Protein AF-A0A947AQQ0-F1 (afdb_monomer)

Structure (mmCIF, N/CA/C/O backbone):
data_AF-A0A947AQQ0-F1
#
_entry.id   AF-A0A947AQQ0-F1
#
loop_
_atom_site.group_PDB
_atom_site.id
_atom_site.type_symbol
_atom_site.label_atom_id
_atom_site.label_alt_id
_atom_site.label_comp_id
_atom_site.label_asym_id
_atom_site.label_entity_id
_atom_site.label_seq_id
_atom_site.pdbx_PDB_ins_code
_atom_site.Cartn_x
_atom_site.Cartn_y
_atom_site.Cartn_z
_atom_site.occupancy
_atom_site.B_iso_or_equiv
_atom_site.auth_seq_id
_atom_site.auth_comp_id
_atom_site.auth_asym_id
_atom_site.auth_atom_id
_atom_site.pdbx_PDB_model_num
ATOM 1 N N . MET A 1 1 ? 11.347 36.062 14.670 1.00 37.34 1 MET A N 1
ATOM 2 C CA . MET A 1 1 ? 10.571 35.220 13.739 1.00 37.34 1 MET A CA 1
ATOM 3 C C . MET A 1 1 ? 11.563 34.352 12.993 1.00 37.34 1 MET A C 1
ATOM 5 O O . MET A 1 1 ? 12.138 34.794 12.011 1.00 37.34 1 MET A O 1
ATOM 9 N N . THR A 1 2 ? 11.874 33.183 13.542 1.00 39.59 2 THR A N 1
ATOM 10 C CA . THR A 1 2 ? 12.709 32.178 12.882 1.00 39.59 2 THR A CA 1
ATOM 11 C C . THR A 1 2 ? 11.783 31.364 11.993 1.00 39.59 2 THR A C 1
ATOM 13 O O . THR A 1 2 ? 10.907 30.668 12.494 1.00 39.59 2 THR A O 1
ATOM 16 N N . SER A 1 3 ? 11.900 31.525 10.678 1.00 41.28 3 SER A N 1
ATOM 17 C CA . SER A 1 3 ? 11.283 30.605 9.728 1.00 41.28 3 SER A CA 1
ATOM 18 C C . SER A 1 3 ? 11.935 29.241 9.942 1.00 41.28 3 SER A C 1
ATOM 20 O O . SER A 1 3 ? 13.077 29.030 9.533 1.00 41.28 3 SER A O 1
ATOM 22 N N . ASP A 1 4 ? 11.253 28.356 10.661 1.00 46.50 4 ASP A N 1
ATOM 23 C CA . ASP A 1 4 ? 11.704 26.987 10.861 1.00 46.50 4 ASP A CA 1
ATOM 24 C C . ASP A 1 4 ? 11.879 26.323 9.490 1.00 46.50 4 ASP A C 1
ATOM 26 O O . ASP A 1 4 ? 10.919 26.106 8.748 1.00 46.50 4 ASP A O 1
ATOM 30 N N . ASN A 1 5 ? 13.127 26.032 9.134 1.00 44.25 5 ASN A N 1
ATOM 31 C CA . ASN A 1 5 ? 13.498 25.379 7.886 1.00 44.25 5 ASN A CA 1
ATOM 32 C C . ASN A 1 5 ? 13.182 23.874 7.991 1.00 44.25 5 ASN A C 1
ATOM 34 O O . ASN A 1 5 ? 14.065 23.036 8.158 1.00 44.25 5 ASN A O 1
ATOM 38 N N . TRP A 1 6 ? 11.894 23.511 7.980 1.00 49.09 6 TRP A N 1
ATOM 39 C CA . TRP A 1 6 ? 11.428 22.117 8.093 1.00 49.09 6 TRP A CA 1
ATOM 40 C C . TRP A 1 6 ? 11.851 21.232 6.905 1.00 49.09 6 TRP A C 1
ATOM 42 O O . TRP A 1 6 ? 11.774 20.005 7.001 1.00 49.09 6 TRP A O 1
ATOM 52 N N . SER A 1 7 ? 12.298 21.842 5.805 1.00 54.38 7 SER A N 1
ATOM 53 C CA . SER A 1 7 ? 12.847 21.191 4.610 1.00 54.38 7 SER A CA 1
ATOM 54 C C . SER A 1 7 ? 14.193 20.504 4.864 1.00 54.38 7 SER A C 1
ATOM 56 O O . SER A 1 7 ? 14.455 19.459 4.283 1.00 54.38 7 SER A O 1
ATOM 58 N N . GLU A 1 8 ? 15.020 21.026 5.775 1.00 53.59 8 GLU A N 1
ATOM 59 C CA . GLU A 1 8 ? 16.420 20.595 5.947 1.00 53.59 8 GLU A CA 1
ATOM 60 C C . GLU A 1 8 ? 16.609 19.292 6.745 1.00 53.59 8 GLU A C 1
ATOM 62 O O . GLU A 1 8 ? 17.716 18.767 6.814 1.00 53.59 8 GLU A O 1
ATOM 67 N N . LYS A 1 9 ? 15.549 18.742 7.353 1.00 67.12 9 LYS A N 1
ATOM 68 C CA . LYS A 1 9 ? 15.625 17.514 8.176 1.00 67.12 9 LYS A CA 1
ATOM 69 C C . LYS A 1 9 ? 15.029 16.271 7.517 1.00 67.12 9 LYS A C 1
ATOM 71 O O . LYS A 1 9 ? 14.981 15.215 8.146 1.00 67.12 9 LYS A O 1
ATOM 76 N N . ARG A 1 10 ? 14.494 16.388 6.301 1.00 69.00 10 ARG A N 1
ATOM 77 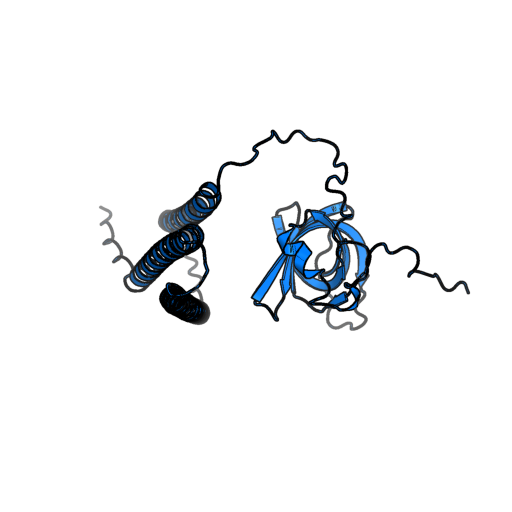C CA . ARG A 1 10 ? 13.775 15.289 5.646 1.00 69.00 10 ARG A CA 1
ATOM 78 C C . ARG A 1 10 ? 14.736 14.491 4.778 1.00 69.00 10 ARG A C 1
ATOM 80 O O . ARG A 1 10 ? 15.415 15.056 3.935 1.00 69.00 10 ARG A O 1
ATOM 87 N N . GLN A 1 11 ? 14.758 13.178 4.989 1.00 75.81 11 GLN A N 1
ATOM 88 C CA . GLN A 1 11 ? 15.618 12.263 4.238 1.00 75.81 11 GLN A CA 1
ATOM 89 C C . GLN A 1 11 ? 15.053 11.911 2.853 1.00 75.81 11 GLN A C 1
ATOM 91 O O . GLN A 1 11 ? 15.815 11.558 1.964 1.00 75.81 11 GLN A O 1
ATOM 96 N N . PHE A 1 12 ? 13.730 11.996 2.670 1.00 81.00 12 PHE A N 1
ATOM 97 C CA . PHE A 1 12 ? 13.057 11.575 1.441 1.00 81.00 12 PHE A CA 1
ATOM 98 C C . PHE A 1 12 ? 12.043 12.617 0.968 1.00 81.00 12 PHE A C 1
ATOM 100 O O . PHE A 1 12 ? 11.310 13.195 1.782 1.00 81.00 12 PHE A O 1
ATOM 107 N N . ALA A 1 13 ? 11.975 12.804 -0.352 1.00 86.25 13 ALA A N 1
ATOM 108 C CA . ALA A 1 13 ? 10.924 13.571 -1.005 1.00 86.25 13 ALA A CA 1
ATOM 109 C C . ALA A 1 13 ? 9.544 12.929 -0.772 1.00 86.25 13 ALA A C 1
ATOM 111 O O . ALA A 1 13 ? 9.410 11.706 -0.666 1.00 86.25 13 ALA A O 1
ATOM 112 N N . ARG A 1 14 ? 8.515 13.772 -0.666 1.00 90.56 14 ARG A N 1
ATOM 113 C CA . ARG A 1 14 ? 7.126 13.375 -0.417 1.00 90.56 14 ARG A CA 1
ATOM 114 C C . ARG A 1 14 ? 6.261 13.821 -1.573 1.00 90.56 14 ARG A C 1
ATOM 116 O O . ARG A 1 14 ? 6.387 14.968 -1.988 1.00 90.56 14 ARG A O 1
ATOM 123 N N . ALA A 1 15 ? 5.364 12.941 -1.979 1.00 92.38 15 ALA A N 1
ATOM 124 C CA . ALA A 1 15 ? 4.296 13.261 -2.899 1.00 92.38 15 ALA A CA 1
ATOM 125 C C . ALA A 1 15 ? 2.976 13.322 -2.137 1.00 92.38 15 ALA A C 1
ATOM 127 O O . ALA A 1 15 ? 2.734 12.517 -1.231 1.00 92.38 15 ALA A O 1
ATOM 128 N N . CYS A 1 16 ? 2.148 14.297 -2.488 1.00 93.31 16 CYS A N 1
ATOM 129 C CA . CYS A 1 16 ? 0.821 14.449 -1.913 1.00 93.31 16 CYS A CA 1
ATOM 130 C C . CYS A 1 16 ? -0.177 13.660 -2.756 1.00 93.31 16 CYS A C 1
ATOM 132 O O . CYS A 1 16 ? -0.324 13.924 -3.949 1.00 93.31 16 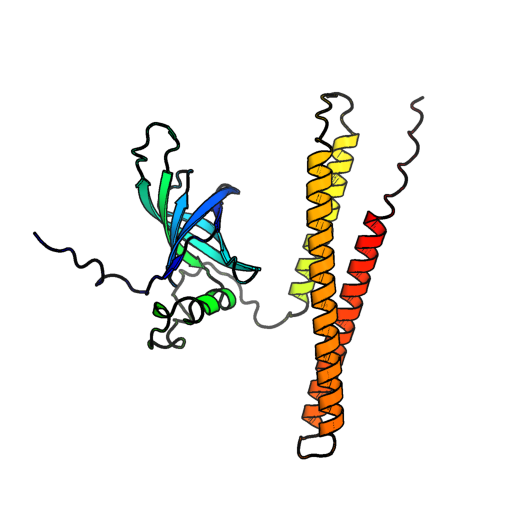CYS A O 1
ATOM 134 N N . PHE A 1 17 ? -0.884 12.734 -2.123 1.00 92.75 17 PHE A N 1
ATOM 135 C CA . PHE A 1 17 ? -1.954 11.960 -2.740 1.00 92.75 17 PHE A CA 1
ATOM 136 C C . PHE A 1 17 ? -3.131 11.910 -1.786 1.00 92.75 17 PHE A C 1
ATOM 138 O O . PHE A 1 17 ? -2.908 11.928 -0.584 1.00 92.75 17 PHE A O 1
ATOM 145 N N . ASP A 1 18 ? -4.341 11.807 -2.331 1.00 95.56 18 ASP A N 1
ATOM 146 C CA . ASP A 1 18 ? -5.571 11.535 -1.581 1.00 95.56 18 ASP A CA 1
ATOM 147 C C . ASP A 1 18 ? -6.007 10.085 -1.838 1.00 95.56 18 ASP A C 1
ATOM 149 O O . ASP A 1 18 ? -7.026 9.796 -2.470 1.00 95.56 18 ASP A O 1
ATOM 153 N N . TRP A 1 19 ? -5.131 9.150 -1.469 1.00 97.56 19 TRP A N 1
ATOM 154 C CA . TRP A 1 19 ? -5.339 7.726 -1.722 1.00 97.56 19 TRP A CA 1
ATOM 155 C C . TRP A 1 19 ? -5.983 7.031 -0.523 1.00 97.56 19 TRP A C 1
ATOM 157 O O . TRP A 1 19 ? -5.594 7.301 0.618 1.00 97.56 19 TRP A O 1
ATOM 167 N N . PRO A 1 20 ? -6.924 6.096 -0.743 1.00 98.19 20 PRO A N 1
ATOM 168 C CA . PRO A 1 20 ? -7.466 5.283 0.334 1.00 98.19 20 PRO A CA 1
ATOM 169 C C . PRO A 1 20 ? -6.369 4.456 1.007 1.00 98.19 20 PRO A C 1
ATOM 171 O O . PRO A 1 20 ? -5.489 3.894 0.352 1.00 98.19 20 PRO A O 1
ATOM 174 N N . VAL A 1 21 ? -6.447 4.335 2.329 1.00 98.44 21 VAL A N 1
ATOM 175 C CA . VAL A 1 21 ? -5.583 3.425 3.083 1.00 98.44 21 VAL A CA 1
ATOM 176 C C . VAL A 1 21 ? -6.378 2.642 4.108 1.00 98.44 21 VAL A C 1
ATOM 178 O O . VAL A 1 21 ? -7.221 3.172 4.834 1.00 98.44 21 VAL A O 1
ATOM 181 N N . THR A 1 22 ? -6.065 1.355 4.191 1.00 98.56 22 THR A N 1
ATOM 182 C CA . THR A 1 22 ? -6.541 0.474 5.249 1.00 98.56 22 THR A CA 1
ATOM 183 C C . THR A 1 22 ? -5.380 0.126 6.171 1.00 98.56 22 THR A C 1
ATOM 185 O O . THR A 1 22 ? -4.331 -0.333 5.724 1.00 98.56 22 THR A O 1
ATOM 188 N N . LEU A 1 23 ? -5.575 0.330 7.472 1.00 98.31 23 LEU A N 1
ATOM 189 C CA . LEU A 1 23 ? -4.627 -0.020 8.519 1.00 98.31 23 LEU A CA 1
ATOM 190 C C . LEU A 1 23 ? -5.166 -1.187 9.340 1.00 98.31 23 LEU A C 1
ATOM 192 O O . LEU A 1 23 ? -6.346 -1.232 9.682 1.00 98.31 23 LEU A O 1
ATOM 196 N N . ILE A 1 24 ? -4.285 -2.104 9.720 1.00 98.00 24 ILE A N 1
ATOM 197 C CA . ILE A 1 24 ? -4.564 -3.154 10.698 1.00 98.00 24 ILE A CA 1
ATOM 198 C C . ILE A 1 24 ? -3.675 -2.881 11.905 1.00 98.00 24 ILE A C 1
ATOM 200 O O . ILE A 1 24 ? -2.448 -2.946 11.806 1.00 98.00 24 ILE A O 1
ATOM 204 N N . SER A 1 25 ? -4.297 -2.549 13.037 1.00 96.75 25 SER A N 1
ATOM 205 C CA . SER A 1 25 ? -3.567 -2.300 14.283 1.00 96.75 25 SER A CA 1
ATOM 206 C C . SER A 1 25 ? -2.946 -3.580 14.840 1.00 96.75 25 SER A C 1
ATOM 208 O O . SER A 1 25 ? -3.385 -4.692 14.534 1.00 96.75 25 SER A O 1
ATOM 210 N N . SER A 1 26 ? -1.998 -3.426 15.763 1.00 92.06 26 SER A N 1
ATOM 211 C CA . SER A 1 26 ? -1.456 -4.524 16.579 1.00 92.06 26 SER A CA 1
ATOM 212 C C . SER A 1 26 ? -2.529 -5.375 17.288 1.00 92.06 26 SER A C 1
ATOM 214 O O . SER A 1 26 ? -2.300 -6.540 17.607 1.00 92.06 26 SER A O 1
ATOM 216 N N . LYS A 1 27 ? -3.726 -4.815 17.512 1.00 93.31 27 LYS A N 1
ATOM 217 C CA . LYS A 1 27 ? -4.876 -5.500 18.126 1.00 93.31 27 LYS A CA 1
ATOM 218 C C . LYS A 1 27 ? -5.783 -6.202 17.111 1.00 93.31 27 LYS A C 1
ATOM 220 O O . LYS A 1 27 ? -6.807 -6.754 17.504 1.00 93.31 27 LYS A O 1
ATOM 225 N N . GLY A 1 28 ? -5.450 -6.143 15.824 1.00 92.88 28 GLY A N 1
ATOM 226 C CA . GLY A 1 28 ? -6.235 -6.715 14.731 1.00 92.88 28 GLY A CA 1
ATOM 227 C C . GLY A 1 28 ? -7.436 -5.871 14.300 1.00 92.88 28 GLY A C 1
ATOM 228 O O . GLY A 1 28 ? -8.238 -6.338 13.499 1.00 92.88 28 GLY A O 1
ATOM 229 N N . SER A 1 29 ? -7.588 -4.644 14.810 1.00 95.19 29 SER A N 1
ATOM 230 C CA . SER A 1 29 ? -8.680 -3.762 14.388 1.00 95.19 29 SER A CA 1
ATOM 231 C C . SER A 1 29 ? -8.360 -3.112 13.044 1.00 95.19 29 SER A C 1
ATOM 233 O O . SER A 1 29 ? -7.316 -2.467 12.909 1.00 95.19 29 SER A O 1
ATOM 235 N N . THR A 1 30 ? -9.278 -3.245 12.090 1.00 97.69 30 THR A N 1
ATOM 236 C CA . THR A 1 30 ? -9.212 -2.577 10.787 1.00 97.69 30 THR A CA 1
ATOM 237 C C . THR A 1 30 ? -9.672 -1.129 10.909 1.00 97.69 30 THR A C 1
ATOM 239 O O . THR A 1 30 ? -10.721 -0.855 11.490 1.00 97.69 30 THR A O 1
ATOM 242 N N . ILE A 1 31 ? -8.878 -0.205 10.378 1.00 97.69 31 ILE A N 1
ATOM 243 C CA . ILE A 1 31 ? -9.130 1.235 10.398 1.00 97.69 31 ILE A CA 1
ATOM 244 C C . ILE A 1 31 ? -8.983 1.742 8.968 1.00 97.69 31 ILE A C 1
ATOM 246 O O . ILE A 1 31 ? -7.985 1.453 8.314 1.00 97.69 31 ILE A O 1
ATOM 250 N N . HIS A 1 32 ? -9.961 2.505 8.496 1.00 97.88 32 HIS A N 1
ATOM 251 C CA . HIS A 1 32 ? -9.905 3.149 7.189 1.00 97.88 32 HIS A CA 1
ATOM 252 C C . HIS A 1 32 ? -9.465 4.606 7.335 1.00 97.88 32 HIS A C 1
ATOM 254 O O . HIS A 1 32 ? -9.769 5.260 8.337 1.00 97.88 32 HIS A O 1
ATOM 260 N N . GLY A 1 33 ? -8.736 5.094 6.338 1.00 97.12 33 GLY A N 1
ATOM 261 C CA . GLY A 1 33 ? -8.206 6.446 6.295 1.00 97.12 33 GLY A CA 1
ATOM 262 C C . GLY A 1 33 ? -7.882 6.906 4.886 1.00 97.12 33 GLY A C 1
ATOM 263 O O . GLY A 1 33 ? -8.132 6.200 3.908 1.00 97.12 33 GLY A O 1
ATOM 264 N N . GLN A 1 34 ? -7.274 8.083 4.815 1.00 98.06 34 GLN A N 1
ATOM 265 C CA . GLN A 1 34 ? -6.734 8.650 3.585 1.00 98.06 34 GLN A CA 1
ATOM 266 C C . GLN A 1 34 ? -5.264 9.000 3.775 1.00 98.06 34 GLN A C 1
ATOM 268 O O . GLN A 1 34 ? -4.874 9.586 4.785 1.00 98.06 34 GLN A O 1
ATOM 273 N N . VAL A 1 35 ? -4.433 8.621 2.812 1.00 97.75 35 VAL A N 1
ATOM 274 C CA . VAL A 1 35 ? -3.081 9.161 2.687 1.00 97.75 35 VAL A CA 1
ATOM 275 C C . VAL A 1 35 ? -3.204 10.652 2.390 1.00 97.75 35 VAL A C 1
ATOM 277 O O . VAL A 1 35 ? -4.089 11.058 1.653 1.00 97.75 35 VAL A O 1
ATOM 280 N N . MET A 1 36 ? -2.334 11.449 3.001 1.00 96.50 36 MET A N 1
ATOM 281 C CA . MET A 1 36 ? -2.188 12.886 2.752 1.00 96.50 36 MET A CA 1
ATOM 282 C C . MET A 1 36 ? -0.871 13.160 2.026 1.00 96.50 36 MET A C 1
ATOM 284 O O . MET A 1 36 ? -0.800 13.939 1.077 1.00 96.50 36 MET A O 1
ATOM 288 N N . ASP A 1 37 ? 0.194 12.504 2.494 1.00 96.12 37 ASP A N 1
ATOM 289 C CA . ASP A 1 37 ? 1.481 12.456 1.818 1.00 96.12 37 ASP A CA 1
ATOM 290 C C . ASP A 1 37 ? 2.124 11.073 1.965 1.00 96.12 37 ASP A C 1
ATOM 292 O O . ASP A 1 37 ? 1.878 10.334 2.925 1.00 96.12 37 ASP A O 1
ATOM 296 N N . ILE A 1 38 ? 2.946 10.699 0.991 1.00 95.81 38 ILE A N 1
ATOM 297 C CA . ILE A 1 38 ? 3.722 9.463 1.020 1.00 95.81 38 ILE A CA 1
ATOM 298 C C . ILE A 1 38 ? 5.135 9.715 0.503 1.00 95.81 38 ILE A C 1
ATOM 300 O O . ILE A 1 38 ? 5.389 10.530 -0.382 1.00 95.81 38 ILE A O 1
ATOM 304 N N . SER A 1 39 ? 6.084 9.016 1.104 1.00 93.69 39 SER A N 1
ATOM 305 C CA . SER A 1 39 ? 7.485 8.970 0.712 1.00 93.69 39 SER A CA 1
ATOM 306 C C . SER A 1 39 ? 7.990 7.548 0.843 1.00 93.69 39 SER A C 1
ATOM 308 O O . SER A 1 39 ? 7.360 6.701 1.475 1.00 93.69 39 SER A O 1
ATOM 310 N N . ARG A 1 40 ? 9.207 7.318 0.360 1.00 89.75 40 ARG A N 1
ATOM 311 C CA . ARG A 1 40 ? 9.896 6.039 0.529 1.00 89.75 40 ARG A CA 1
ATOM 312 C C . ARG A 1 40 ? 10.073 5.613 1.995 1.00 89.75 40 ARG A C 1
ATOM 314 O O . ARG A 1 40 ? 10.170 4.424 2.268 1.00 89.75 40 ARG A O 1
ATOM 321 N N . GLY A 1 41 ? 10.145 6.563 2.930 1.00 91.62 41 GLY A N 1
ATOM 322 C CA . GLY A 1 41 ? 10.373 6.283 4.354 1.00 91.62 41 GLY A CA 1
ATOM 323 C C . GLY A 1 41 ? 9.105 6.196 5.204 1.00 91.62 41 GLY A C 1
ATOM 324 O O . GLY A 1 41 ? 9.186 5.873 6.387 1.00 91.62 41 GLY A O 1
ATOM 325 N N . GLY A 1 42 ? 7.939 6.523 4.650 1.00 96.44 42 GLY A N 1
ATOM 326 C CA . GLY A 1 42 ? 6.709 6.588 5.427 1.00 96.44 42 GLY A CA 1
ATOM 327 C C . GLY A 1 42 ? 5.631 7.451 4.794 1.00 96.44 42 GLY A C 1
ATOM 328 O O . GLY A 1 42 ? 5.820 8.037 3.727 1.00 96.44 42 GLY A O 1
ATOM 329 N N . THR A 1 43 ? 4.511 7.563 5.496 1.00 97.75 43 THR A N 1
ATOM 330 C CA . THR A 1 43 ? 3.306 8.257 5.038 1.00 97.75 43 THR A CA 1
ATOM 331 C C . THR A 1 43 ? 2.677 9.086 6.153 1.00 97.75 43 THR A C 1
ATOM 333 O O . THR A 1 43 ? 2.775 8.746 7.336 1.00 97.75 43 THR A O 1
ATOM 336 N N . LEU A 1 44 ? 2.042 10.190 5.775 1.00 97.94 44 LEU A N 1
ATOM 337 C CA . LEU A 1 44 ? 1.092 10.915 6.602 1.00 97.94 44 LEU A CA 1
ATOM 338 C C . LEU A 1 44 ? -0.324 10.459 6.245 1.00 97.94 44 LEU A C 1
ATOM 340 O O . LEU A 1 44 ? -0.711 10.533 5.082 1.00 97.94 44 LEU A O 1
ATOM 344 N N . VAL A 1 45 ? -1.094 10.025 7.240 1.00 98.00 45 VAL A N 1
ATOM 345 C CA . VAL A 1 45 ? -2.450 9.488 7.053 1.00 98.00 45 VAL A CA 1
ATOM 346 C C . VAL A 1 45 ? -3.452 10.229 7.927 1.00 98.00 45 VAL A C 1
ATOM 348 O O . VAL A 1 45 ? -3.168 10.510 9.088 1.00 98.00 45 VAL A O 1
ATOM 351 N N . HIS A 1 46 ? -4.644 10.489 7.404 1.00 97.44 46 HIS A N 1
ATOM 352 C CA . HIS A 1 46 ? -5.798 10.991 8.140 1.00 97.44 46 HIS A CA 1
ATOM 353 C C . HIS A 1 46 ? -6.757 9.847 8.503 1.00 97.44 46 HIS A C 1
ATOM 355 O O . HIS A 1 46 ? -7.166 9.078 7.634 1.00 97.44 46 HIS A O 1
ATOM 361 N N . ILE A 1 47 ? -7.104 9.716 9.789 1.00 96.44 47 ILE A N 1
ATOM 362 C CA . ILE A 1 47 ? -8.054 8.712 10.305 1.00 96.44 47 ILE A CA 1
ATOM 363 C C . ILE A 1 47 ? -8.959 9.278 11.404 1.00 96.44 47 ILE A C 1
ATOM 365 O O . ILE A 1 47 ? -8.603 10.226 12.100 1.00 96.44 47 ILE A O 1
ATOM 369 N N . GLU A 1 48 ? -10.100 8.632 11.640 1.00 94.19 48 GLU A N 1
ATOM 370 C CA . GLU A 1 48 ? -11.028 8.978 12.735 1.00 94.19 48 GLU A CA 1
ATOM 371 C C . GLU A 1 48 ? -10.718 8.243 14.055 1.00 94.19 48 GLU A C 1
ATOM 373 O O . GLU A 1 48 ? -11.208 8.596 15.125 1.00 94.19 48 GLU A O 1
ATOM 378 N N . THR A 1 49 ? -9.886 7.199 14.012 1.00 93.69 49 THR A N 1
ATOM 379 C CA . THR A 1 49 ? -9.570 6.379 15.192 1.00 93.69 49 THR A CA 1
ATOM 380 C C . THR A 1 49 ? -8.203 6.734 15.755 1.00 93.69 49 THR A C 1
ATOM 382 O O . THR A 1 49 ? -7.204 6.691 15.053 1.00 93.69 49 THR A O 1
ATOM 385 N N . LYS A 1 50 ? -8.107 7.026 17.052 1.00 94.00 50 LYS A N 1
ATOM 386 C CA . LYS A 1 50 ? -6.812 7.318 17.678 1.00 94.00 50 LYS A CA 1
ATOM 387 C C . LYS A 1 50 ? -5.965 6.051 17.854 1.00 94.00 50 LYS A C 1
ATOM 389 O O . LYS A 1 50 ? -6.369 5.139 18.574 1.00 94.00 50 LYS A O 1
ATOM 394 N N . LEU A 1 51 ? -4.754 6.054 17.300 1.00 95.88 51 LEU A N 1
ATOM 395 C CA . LEU A 1 51 ? -3.709 5.062 17.587 1.00 95.88 51 LEU A CA 1
ATOM 396 C C . LEU A 1 51 ? -2.727 5.555 18.660 1.00 95.88 51 LEU A C 1
ATOM 398 O O . LEU A 1 51 ? -2.787 6.709 19.098 1.00 95.88 51 LEU A O 1
ATOM 402 N N . LYS A 1 52 ? -1.838 4.678 19.135 1.00 97.06 52 LYS A N 1
ATOM 403 C CA . LYS A 1 52 ? -0.759 5.056 20.060 1.00 97.06 52 LYS A CA 1
ATOM 404 C C . LYS A 1 52 ? 0.526 5.378 19.301 1.00 97.06 52 LYS A C 1
ATOM 406 O O . LYS A 1 52 ? 0.807 4.804 18.258 1.00 97.06 52 LYS A O 1
ATOM 411 N N . ILE A 1 53 ? 1.332 6.283 19.857 1.00 97.62 53 ILE A N 1
ATOM 412 C CA . ILE A 1 53 ? 2.713 6.477 19.397 1.00 97.62 53 ILE A CA 1
ATOM 413 C C . ILE A 1 53 ? 3.483 5.170 19.622 1.00 97.62 53 ILE A C 1
ATOM 415 O O . ILE A 1 53 ? 3.287 4.505 20.641 1.00 97.62 53 ILE A O 1
ATOM 419 N N . ASN A 1 54 ? 4.354 4.838 18.675 1.00 97.62 54 ASN A N 1
ATOM 420 C CA . ASN A 1 54 ? 5.133 3.608 18.570 1.00 97.62 54 ASN A CA 1
ATOM 421 C C . ASN A 1 54 ? 4.293 2.333 18.390 1.00 97.62 54 ASN A C 1
ATOM 423 O O . ASN A 1 54 ? 4.787 1.227 18.594 1.00 97.62 54 ASN A O 1
ATOM 427 N N . GLU A 1 55 ? 3.013 2.467 18.040 1.00 97.50 55 GLU A N 1
ATOM 428 C CA . GLU A 1 55 ? 2.192 1.318 17.672 1.00 97.50 55 GLU A CA 1
ATOM 429 C C . GLU A 1 55 ? 2.570 0.832 16.272 1.00 97.50 55 GLU A C 1
ATOM 431 O O . GLU A 1 55 ? 2.634 1.627 15.330 1.00 97.50 55 GLU A O 1
ATOM 436 N N . GLU A 1 56 ? 2.816 -0.473 16.153 1.00 98.19 56 GLU A N 1
ATOM 437 C CA . GLU A 1 56 ? 2.999 -1.141 14.868 1.00 98.19 56 GLU A CA 1
ATOM 438 C C . GLU A 1 56 ? 1.647 -1.308 14.167 1.00 98.19 56 GLU A C 1
ATOM 440 O O . GLU A 1 56 ? 0.640 -1.698 14.774 1.00 98.19 56 GLU A O 1
ATOM 445 N N . VAL A 1 57 ? 1.642 -1.014 12.873 1.00 98.19 57 VAL A N 1
ATOM 446 C CA . VAL A 1 57 ? 0.484 -1.110 11.994 1.00 98.19 57 VAL A CA 1
ATOM 447 C C . VAL A 1 57 ? 0.883 -1.753 10.674 1.00 98.19 57 VAL A C 1
ATOM 449 O O . VAL A 1 57 ? 1.957 -1.490 10.134 1.00 98.19 57 VAL A O 1
ATOM 452 N N . LYS A 1 58 ? -0.012 -2.570 10.121 1.00 98.44 58 LYS A N 1
ATOM 453 C CA . LYS A 1 58 ? 0.084 -3.031 8.730 1.00 98.44 58 LYS A CA 1
ATOM 454 C C . LYS A 1 58 ? -0.773 -2.126 7.866 1.00 98.44 58 LYS A C 1
ATOM 456 O O . LYS A 1 58 ? -1.909 -1.849 8.244 1.00 98.44 58 LYS A O 1
ATOM 461 N N . LEU A 1 59 ? -0.244 -1.672 6.740 1.00 98.25 59 LEU A N 1
ATOM 462 C CA . LEU A 1 59 ? -0.901 -0.743 5.834 1.00 98.25 59 LEU A CA 1
ATOM 463 C C . LEU A 1 59 ? -1.111 -1.395 4.468 1.00 98.25 59 LEU A C 1
ATOM 465 O O . LEU A 1 59 ? -0.224 -2.084 3.963 1.00 98.25 59 LEU A O 1
ATOM 469 N N . ALA A 1 60 ? -2.264 -1.116 3.874 1.00 98.31 60 ALA A N 1
ATOM 470 C CA . ALA A 1 60 ? -2.536 -1.301 2.457 1.00 98.31 60 ALA A CA 1
ATOM 471 C C . ALA A 1 60 ? -2.989 0.049 1.892 1.00 98.31 60 ALA A C 1
ATOM 473 O O . ALA A 1 60 ? -4.068 0.529 2.244 1.00 98.31 60 ALA A O 1
ATOM 474 N N . ILE A 1 61 ? -2.133 0.679 1.089 1.00 98.25 61 ILE A N 1
ATOM 475 C CA . ILE A 1 61 ? -2.398 1.965 0.434 1.00 98.25 61 ILE A CA 1
ATOM 476 C C . ILE A 1 61 ? -2.826 1.661 -0.995 1.00 98.25 61 ILE A C 1
ATOM 478 O O . ILE A 1 61 ? -2.020 1.169 -1.778 1.00 98.25 61 ILE A O 1
ATOM 482 N N . GLU A 1 62 ? -4.083 1.926 -1.323 1.00 97.62 62 GLU A N 1
ATOM 483 C CA . GLU A 1 62 ? -4.635 1.649 -2.648 1.00 97.62 62 GLU A CA 1
ATOM 484 C C . GLU A 1 62 ? -4.168 2.719 -3.638 1.00 97.62 62 GLU A C 1
ATOM 486 O O . GLU A 1 62 ? -4.140 3.901 -3.306 1.00 97.62 62 GLU A O 1
ATOM 491 N N . ILE A 1 63 ? -3.812 2.314 -4.855 1.00 95.94 63 ILE A N 1
ATOM 492 C CA . ILE A 1 63 ? -3.452 3.206 -5.957 1.00 95.94 63 ILE A CA 1
ATOM 493 C C . ILE A 1 63 ? -4.579 3.121 -6.999 1.00 95.94 63 ILE A C 1
ATOM 495 O O . ILE A 1 63 ? -4.544 2.244 -7.869 1.00 95.94 63 ILE A O 1
ATOM 499 N N . PRO A 1 64 ? -5.590 4.011 -6.939 1.00 92.56 64 PRO A N 1
ATOM 500 C CA . PRO A 1 64 ? -6.809 3.873 -7.740 1.00 92.56 64 PRO A CA 1
ATOM 501 C C . PRO A 1 64 ? -6.555 3.831 -9.248 1.00 92.56 64 PRO A C 1
ATOM 503 O O . PRO A 1 64 ? -7.220 3.088 -9.964 1.00 92.56 64 PRO A O 1
ATOM 506 N N . ASP A 1 65 ? -5.562 4.585 -9.721 1.00 89.62 65 ASP A N 1
ATOM 507 C CA . ASP A 1 65 ? -5.244 4.698 -11.148 1.00 89.62 65 ASP A CA 1
ATOM 508 C C . ASP A 1 65 ? -4.671 3.403 -11.752 1.00 89.62 65 ASP A C 1
ATOM 510 O O . ASP A 1 65 ? -4.637 3.259 -12.974 1.00 89.62 65 ASP A O 1
ATOM 514 N N . PHE A 1 66 ? -4.222 2.461 -10.914 1.00 88.69 66 PHE A N 1
ATOM 515 C CA . PHE A 1 66 ? -3.521 1.248 -11.345 1.00 88.69 66 PHE A CA 1
ATOM 516 C C . PHE A 1 66 ? -4.166 -0.058 -10.856 1.00 88.69 66 PHE A C 1
ATOM 518 O O . PHE A 1 66 ? -3.643 -1.121 -11.181 1.00 88.69 66 PHE A O 1
ATOM 525 N N . ASP A 1 67 ? -5.281 0.008 -10.114 1.00 92.00 67 ASP A N 1
ATOM 526 C CA . ASP A 1 67 ? -5.925 -1.154 -9.463 1.00 92.00 67 ASP A CA 1
ATOM 527 C C . ASP A 1 67 ? -4.910 -2.027 -8.694 1.00 92.00 67 ASP A C 1
ATOM 529 O O . ASP A 1 67 ? -4.916 -3.256 -8.763 1.00 92.00 67 ASP A O 1
ATOM 533 N N . ASP A 1 68 ? -3.990 -1.363 -7.989 1.00 95.25 68 ASP A N 1
ATOM 534 C CA . ASP A 1 68 ? -2.926 -1.997 -7.209 1.00 95.25 68 ASP A CA 1
ATOM 535 C C . ASP A 1 68 ? -2.822 -1.365 -5.813 1.00 95.25 68 ASP A C 1
ATOM 537 O O . ASP A 1 68 ? -3.484 -0.367 -5.520 1.00 95.25 68 ASP A O 1
ATOM 541 N N . ALA A 1 69 ? -2.006 -1.937 -4.928 1.00 96.31 69 ALA A N 1
ATOM 542 C CA . ALA A 1 69 ? -1.803 -1.422 -3.582 1.00 96.31 69 ALA A CA 1
ATOM 543 C C . ALA A 1 69 ? -0.355 -1.564 -3.105 1.00 96.31 69 ALA A C 1
ATOM 545 O O . ALA A 1 69 ? 0.284 -2.589 -3.313 1.00 96.31 69 ALA A O 1
ATOM 546 N N . ILE A 1 70 ? 0.123 -0.555 -2.376 1.00 96.38 70 ILE A N 1
ATOM 547 C CA . ILE A 1 70 ? 1.384 -0.619 -1.635 1.00 96.38 70 ILE A CA 1
ATOM 548 C C . ILE A 1 70 ? 1.121 -1.274 -0.284 1.00 96.38 70 ILE A C 1
ATOM 550 O O . ILE A 1 70 ? 0.347 -0.755 0.530 1.00 96.38 70 ILE A O 1
ATOM 554 N N . LEU A 1 71 ? 1.802 -2.389 -0.029 1.00 97.56 71 LEU A N 1
ATOM 555 C CA . LEU A 1 71 ? 1.756 -3.083 1.254 1.00 97.56 71 LEU A CA 1
ATOM 556 C C . LEU A 1 71 ? 2.992 -2.750 2.096 1.00 97.56 71 LEU A C 1
ATOM 558 O O . LEU A 1 71 ? 4.130 -2.865 1.642 1.00 97.56 71 LEU A O 1
ATOM 562 N N . ALA A 1 72 ? 2.776 -2.359 3.352 1.00 97.81 72 ALA A N 1
ATOM 563 C CA . ALA A 1 72 ? 3.867 -2.029 4.266 1.00 97.81 72 ALA A CA 1
ATOM 564 C C . ALA A 1 72 ? 3.540 -2.379 5.722 1.00 97.81 72 ALA A C 1
ATOM 566 O O . ALA A 1 72 ? 2.379 -2.424 6.133 1.00 97.81 72 ALA A O 1
ATOM 567 N N . VAL A 1 73 ? 4.583 -2.579 6.522 1.00 98.12 73 VAL A N 1
ATOM 568 C CA . VAL A 1 73 ? 4.529 -2.503 7.984 1.00 98.12 73 VAL A CA 1
ATOM 569 C C . VAL A 1 73 ? 5.163 -1.182 8.388 1.00 98.12 73 VAL A C 1
ATOM 571 O O . VAL A 1 73 ? 6.185 -0.768 7.835 1.00 98.12 73 VAL A O 1
ATOM 574 N N . GLY A 1 74 ? 4.544 -0.492 9.335 1.00 97.81 74 GLY A N 1
ATOM 575 C CA . GLY A 1 74 ? 5.058 0.769 9.829 1.00 97.81 74 GLY A CA 1
ATOM 576 C C . GLY A 1 74 ? 4.760 0.998 11.295 1.00 97.81 74 GLY A C 1
ATOM 577 O O . GLY A 1 74 ? 3.989 0.283 11.928 1.00 97.81 74 GLY A O 1
ATOM 578 N N . GLU A 1 75 ? 5.380 2.038 11.827 1.00 98.38 75 GLU A N 1
ATOM 579 C CA . GLU A 1 75 ? 5.265 2.435 13.220 1.00 98.38 75 GLU A CA 1
ATOM 580 C C . GLU A 1 75 ? 4.789 3.888 13.309 1.00 98.38 75 GLU A C 1
ATOM 582 O O . GLU A 1 75 ? 5.316 4.780 12.633 1.00 98.38 75 GLU A O 1
ATOM 587 N N . VAL A 1 76 ? 3.792 4.146 14.156 1.00 98.12 76 VAL A N 1
ATOM 588 C CA . VAL A 1 76 ? 3.246 5.495 14.364 1.00 98.12 76 VAL A CA 1
ATOM 589 C C . VAL A 1 76 ? 4.268 6.366 15.101 1.00 98.12 76 VAL A C 1
ATOM 591 O O . VAL A 1 76 ? 4.475 6.219 16.302 1.00 98.12 76 VAL A O 1
ATOM 594 N N . LYS A 1 77 ? 4.890 7.329 14.418 1.00 97.69 77 LYS A N 1
ATOM 595 C CA . LYS A 1 77 ? 5.899 8.233 15.005 1.00 97.69 77 LYS A CA 1
ATOM 596 C C . LYS A 1 77 ? 5.333 9.567 15.472 1.00 97.69 77 LYS A C 1
ATOM 598 O O . LYS A 1 77 ? 5.911 10.208 16.347 1.00 97.69 77 LYS A O 1
ATOM 603 N N . ARG A 1 78 ? 4.214 10.007 14.896 1.00 96.56 78 ARG A N 1
ATOM 604 C CA . ARG A 1 78 ? 3.589 11.293 15.222 1.00 96.56 78 ARG A CA 1
ATOM 605 C C . ARG A 1 78 ? 2.075 11.190 15.160 1.00 96.56 78 ARG A C 1
ATOM 607 O O . ARG A 1 78 ? 1.549 10.502 14.296 1.00 96.56 78 ARG A O 1
ATOM 614 N N . ILE A 1 79 ? 1.400 11.918 16.048 1.00 96.75 79 ILE A N 1
ATOM 615 C CA . ILE A 1 79 ? -0.058 12.059 16.071 1.00 96.75 79 ILE A CA 1
ATOM 616 C C . ILE A 1 79 ? -0.387 13.537 16.266 1.00 96.75 79 ILE A C 1
ATOM 618 O O . ILE A 1 79 ? 0.003 14.110 17.284 1.00 96.75 79 ILE A O 1
ATOM 622 N N . ASN A 1 80 ? -1.118 14.143 15.333 1.00 95.56 80 ASN A N 1
ATOM 623 C CA . ASN A 1 80 ? -1.761 15.440 15.540 1.00 95.56 80 ASN A CA 1
ATOM 624 C C . ASN A 1 80 ? -3.275 15.230 15.592 1.00 95.56 80 ASN A C 1
ATOM 626 O O . ASN A 1 80 ? -3.824 14.479 14.792 1.00 95.56 80 ASN A O 1
ATOM 630 N N . ARG A 1 81 ? -3.962 15.899 16.519 1.00 92.94 81 ARG A N 1
ATOM 631 C CA . ARG A 1 81 ? -5.427 15.974 16.488 1.00 92.94 81 ARG A CA 1
ATOM 632 C C . ARG A 1 81 ? -5.822 17.098 15.539 1.00 92.94 81 ARG A C 1
ATOM 634 O O . ARG A 1 81 ? -5.339 18.217 15.705 1.00 92.94 81 ARG A O 1
ATOM 641 N N . VAL A 1 82 ? -6.712 16.805 14.603 1.00 88.88 82 VAL A N 1
ATOM 642 C CA . VAL A 1 82 ? -7.313 17.801 13.720 1.00 88.88 82 VAL A CA 1
ATOM 643 C C . VAL A 1 82 ? -8.649 18.196 14.332 1.00 88.88 82 VAL A C 1
ATOM 645 O O . VAL A 1 82 ? -9.540 17.366 14.513 1.00 88.88 82 VAL A O 1
ATOM 648 N N . LEU A 1 83 ? -8.759 19.462 14.729 1.00 79.38 83 LEU A N 1
ATOM 649 C CA . LEU A 1 83 ? -10.013 20.019 15.218 1.00 79.38 83 LEU A CA 1
ATOM 650 C C . LEU A 1 83 ? -10.829 20.464 14.006 1.00 79.38 83 LEU A C 1
ATOM 652 O O . LEU A 1 83 ? -10.459 21.428 13.336 1.00 79.38 83 LEU A O 1
ATOM 656 N N . ASN A 1 84 ? -11.932 19.770 13.736 1.00 71.69 84 ASN A N 1
ATOM 657 C CA . ASN A 1 84 ? -12.931 20.268 12.801 1.00 71.69 84 ASN A CA 1
ATOM 658 C C . ASN A 1 84 ? -13.622 21.474 13.446 1.00 71.69 84 ASN A C 1
ATOM 660 O O . ASN A 1 84 ? -14.250 21.348 14.495 1.00 71.69 84 ASN A O 1
ATOM 664 N N . LEU A 1 85 ? -13.456 22.650 12.838 1.00 63.97 85 LEU A N 1
ATOM 665 C CA . LEU A 1 85 ? -14.134 23.883 13.258 1.00 63.97 85 LEU A CA 1
ATOM 666 C C . LEU A 1 85 ? -15.616 23.893 12.852 1.00 63.97 85 LEU A C 1
ATOM 668 O O . LEU A 1 85 ? -16.382 24.700 13.372 1.00 63.97 85 LEU A O 1
ATOM 672 N N . ASP A 1 86 ? -16.023 22.978 11.969 1.00 67.12 86 ASP A N 1
ATOM 673 C CA . ASP A 1 86 ? -17.421 22.767 11.619 1.00 67.12 86 ASP A CA 1
ATOM 674 C C . ASP A 1 86 ? -18.108 21.926 12.703 1.00 67.12 86 ASP A C 1
ATOM 676 O O . ASP A 1 86 ? -18.000 20.699 12.745 1.00 67.12 86 ASP A O 1
ATOM 680 N N . GLU A 1 87 ? -18.862 22.608 13.570 1.00 56.47 87 GLU A N 1
ATOM 681 C CA . GLU A 1 87 ? -19.609 22.061 14.717 1.00 56.47 87 GLU A CA 1
ATOM 682 C C . GLU A 1 87 ? -20.591 20.919 14.365 1.00 56.47 87 GLU A C 1
ATOM 684 O O . GLU A 1 87 ? -21.139 20.269 15.254 1.00 56.47 87 GLU A O 1
ATOM 689 N N . GLN A 1 88 ? -20.818 20.641 13.078 1.00 56.75 88 GLN A N 1
ATOM 690 C CA . GLN A 1 88 ? -21.787 19.655 12.598 1.00 56.75 88 GLN A CA 1
ATOM 691 C C . GLN A 1 88 ? -21.242 18.226 12.432 1.00 56.75 88 GLN A C 1
ATOM 693 O O . GLN A 1 88 ? -22.042 17.294 12.339 1.00 56.75 88 GLN A O 1
ATOM 698 N N . LYS A 1 89 ? -19.917 18.015 12.441 1.00 56.06 89 LYS A N 1
ATOM 699 C CA . LYS A 1 89 ? -19.304 16.672 12.451 1.00 56.06 89 LYS A CA 1
ATOM 700 C C . LYS A 1 89 ? -18.333 16.550 13.621 1.00 56.06 89 LYS A C 1
ATOM 702 O O . LYS A 1 89 ? -17.156 16.873 13.523 1.00 56.06 89 LYS A O 1
ATOM 707 N N . SER A 1 90 ? -18.848 16.056 14.741 1.00 58.47 90 SER A N 1
ATOM 708 C CA . SER A 1 90 ? -18.126 15.878 16.004 1.00 58.47 90 SER A CA 1
ATOM 709 C C . SER A 1 90 ? -17.201 14.652 16.049 1.00 58.47 90 SER A C 1
ATOM 711 O O . SER A 1 90 ? -16.827 14.217 17.141 1.00 58.47 90 SER A O 1
ATOM 713 N N . SER A 1 91 ? -16.824 14.064 14.906 1.00 73.50 91 SER A N 1
ATOM 714 C CA . SER A 1 91 ? -15.815 13.006 14.905 1.00 73.50 91 SER A CA 1
ATOM 715 C C . SER A 1 91 ? -14.428 13.629 15.053 1.00 73.50 91 SER A C 1
ATOM 717 O O . SER A 1 91 ? -13.950 14.383 14.204 1.00 73.50 91 SER A O 1
ATOM 719 N N . ASP A 1 92 ? -13.782 13.319 16.177 1.00 85.12 92 ASP A N 1
ATOM 720 C CA . ASP A 1 92 ? -12.361 13.586 16.353 1.00 85.12 92 ASP A CA 1
ATOM 721 C C . ASP A 1 92 ? -11.587 12.895 15.234 1.00 85.12 92 ASP A C 1
ATOM 723 O O . ASP A 1 92 ? -11.734 11.692 15.027 1.00 85.12 92 ASP A O 1
ATOM 727 N N . SER A 1 93 ? -10.742 13.648 14.537 1.00 92.25 93 SER A N 1
ATOM 728 C CA . SER A 1 93 ? -9.879 13.091 13.504 1.00 92.25 93 SER A CA 1
ATOM 729 C C . SER A 1 93 ? -8.408 13.369 13.804 1.00 92.25 93 SER A C 1
ATOM 731 O O . SER A 1 93 ? -8.053 14.269 14.575 1.00 92.25 93 SER A O 1
ATOM 733 N N . TYR A 1 94 ? -7.544 12.520 13.262 1.00 95.94 94 TYR A N 1
ATOM 734 C CA . TYR A 1 94 ? -6.135 12.440 13.613 1.00 95.94 94 TYR A CA 1
ATOM 735 C C . TYR A 1 94 ? -5.285 12.336 12.357 1.00 95.94 94 TYR A C 1
ATOM 737 O O . TYR A 1 94 ? -5.543 11.504 11.493 1.00 95.94 94 TYR A O 1
ATOM 745 N N . GLU A 1 95 ? -4.228 13.136 12.303 1.00 97.25 95 GLU A N 1
ATOM 746 C CA . GLU A 1 95 ? -3.131 12.953 11.361 1.00 97.25 95 GLU A CA 1
ATOM 747 C C . GLU A 1 95 ? -2.050 12.095 12.013 1.00 97.25 95 GLU A C 1
ATOM 749 O O . GLU A 1 95 ? -1.508 12.446 13.069 1.00 97.25 95 GLU A O 1
ATOM 754 N N . LEU A 1 96 ? -1.708 10.985 11.373 1.00 97.88 96 LEU A N 1
ATOM 755 C CA . LEU A 1 96 ? -0.674 10.064 11.807 1.00 97.88 96 LEU A CA 1
ATOM 756 C C . LEU A 1 96 ? 0.526 10.121 10.873 1.00 97.88 96 LEU A C 1
ATOM 758 O O . LEU A 1 96 ? 0.410 9.816 9.692 1.00 97.88 96 LEU A O 1
ATOM 762 N N . GLY A 1 97 ? 1.696 10.442 11.417 1.00 97.94 97 GLY A N 1
ATOM 763 C CA . GLY A 1 97 ? 2.961 10.211 10.727 1.00 97.94 97 GLY A CA 1
ATOM 764 C C . GLY A 1 97 ? 3.432 8.789 10.996 1.00 97.94 97 GLY A C 1
ATOM 765 O O . GLY A 1 97 ? 3.795 8.482 12.134 1.00 97.94 97 GLY A O 1
ATOM 766 N N . ILE A 1 98 ? 3.439 7.943 9.972 1.00 98.19 98 ILE A N 1
ATOM 767 C CA . ILE A 1 98 ? 3.816 6.530 10.051 1.00 98.19 98 ILE A CA 1
ATOM 768 C C . ILE A 1 98 ? 5.137 6.337 9.310 1.00 98.19 98 ILE A C 1
ATOM 770 O O . ILE A 1 98 ? 5.252 6.699 8.142 1.00 98.19 98 ILE A O 1
ATOM 774 N N . SER A 1 99 ? 6.138 5.782 9.990 1.00 97.44 99 SER A N 1
ATOM 775 C CA . SER A 1 99 ? 7.421 5.411 9.381 1.00 97.44 99 SER A CA 1
ATOM 776 C C . SER A 1 99 ? 7.353 3.963 8.923 1.00 97.44 99 SER A C 1
ATOM 778 O O . SER A 1 99 ? 6.966 3.115 9.723 1.00 97.44 99 SER A O 1
ATOM 780 N N . PHE A 1 100 ? 7.746 3.661 7.687 1.00 97.12 100 PHE A N 1
ATOM 781 C CA . PHE A 1 100 ? 7.815 2.273 7.228 1.00 97.12 100 PHE A CA 1
ATOM 782 C C . PHE A 1 100 ? 8.980 1.557 7.914 1.00 97.12 100 PHE A C 1
ATOM 784 O O . PHE A 1 100 ? 10.099 2.069 7.942 1.00 97.12 100 PHE A O 1
ATOM 791 N N . THR A 1 101 ? 8.696 0.396 8.494 1.00 96.19 101 THR A N 1
ATOM 792 C CA . THR A 1 101 ? 9.688 -0.523 9.066 1.00 96.19 101 THR A CA 1
ATOM 793 C C . THR A 1 101 ? 9.959 -1.675 8.108 1.00 96.19 101 THR A C 1
ATOM 795 O O . THR A 1 101 ? 11.099 -2.115 7.994 1.00 96.19 101 THR A O 1
ATOM 798 N N . GLU A 1 102 ? 8.938 -2.111 7.365 1.00 95.75 102 GLU A N 1
ATOM 799 C CA . GLU A 1 102 ? 9.057 -3.126 6.323 1.00 95.75 102 GLU A CA 1
ATOM 800 C C . GLU A 1 102 ? 8.233 -2.721 5.100 1.00 95.75 102 GLU A C 1
ATOM 802 O O . GLU A 1 102 ? 7.065 -2.351 5.206 1.00 95.75 102 GLU A O 1
ATOM 807 N N . ILE A 1 103 ? 8.837 -2.816 3.921 1.00 94.50 103 ILE A N 1
ATOM 808 C CA . ILE A 1 103 ? 8.172 -2.631 2.633 1.00 94.50 103 ILE A CA 1
ATOM 809 C C . ILE A 1 103 ? 8.868 -3.531 1.616 1.00 94.50 103 ILE A C 1
ATOM 811 O O . ILE A 1 103 ? 10.092 -3.689 1.652 1.00 94.50 103 ILE A O 1
ATOM 815 N N . SER A 1 104 ? 8.103 -4.175 0.736 1.00 90.62 104 SER A N 1
ATOM 816 C CA . SER A 1 104 ? 8.696 -5.093 -0.231 1.00 90.62 104 SER A CA 1
ATOM 817 C C . SER A 1 104 ? 9.497 -4.331 -1.297 1.00 90.62 104 SER A C 1
ATOM 819 O O . SER A 1 104 ? 9.241 -3.162 -1.589 1.00 90.62 104 SER A O 1
ATOM 821 N N . ALA A 1 105 ? 10.478 -4.998 -1.912 1.00 88.94 105 ALA A N 1
ATOM 822 C CA . ALA A 1 105 ? 11.212 -4.426 -3.043 1.00 88.94 105 ALA A CA 1
ATOM 823 C C . ALA A 1 105 ? 10.290 -4.158 -4.247 1.00 88.94 105 ALA A C 1
ATOM 825 O O . ALA A 1 105 ? 10.536 -3.233 -5.019 1.00 88.94 105 ALA A O 1
ATOM 826 N N . GLU A 1 106 ? 9.228 -4.957 -4.390 1.00 89.44 106 GLU A N 1
ATOM 827 C CA . GLU A 1 106 ? 8.206 -4.756 -5.411 1.00 89.44 106 GLU A CA 1
ATOM 828 C C . GLU A 1 106 ? 7.426 -3.468 -5.149 1.00 89.44 106 GLU A C 1
ATOM 830 O O . GLU A 1 106 ? 7.376 -2.615 -6.025 1.00 89.44 106 GLU A O 1
ATOM 835 N N . ASP A 1 107 ? 6.930 -3.261 -3.932 1.00 92.56 107 ASP A N 1
ATOM 836 C CA . ASP A 1 107 ? 6.206 -2.043 -3.552 1.00 92.56 107 ASP A CA 1
ATOM 837 C C . ASP A 1 107 ? 7.103 -0.798 -3.592 1.00 92.56 107 ASP A C 1
ATOM 839 O O . ASP A 1 107 ? 6.679 0.288 -3.991 1.00 92.56 107 ASP A O 1
ATOM 843 N N . CYS A 1 108 ? 8.390 -0.953 -3.262 1.00 89.00 108 CYS A N 1
ATOM 844 C CA . CYS A 1 108 ? 9.376 0.120 -3.378 1.00 89.00 108 CYS A CA 1
ATOM 845 C C . CYS A 1 108 ? 9.489 0.688 -4.802 1.00 89.00 108 CYS A C 1
ATOM 847 O O . CYS A 1 108 ? 9.889 1.845 -4.959 1.00 89.00 108 CYS A O 1
ATOM 849 N N . ARG A 1 109 ? 9.140 -0.090 -5.840 1.00 88.94 109 ARG A N 1
ATOM 850 C CA . ARG A 1 109 ? 9.221 0.348 -7.243 1.00 88.94 109 ARG A CA 1
ATOM 851 C C . ARG A 1 109 ? 8.303 1.530 -7.538 1.00 88.94 109 ARG A C 1
ATOM 853 O O . ARG A 1 109 ? 8.581 2.291 -8.463 1.00 88.94 109 ARG A O 1
ATOM 860 N N . TYR A 1 110 ? 7.239 1.717 -6.757 1.00 88.56 110 TYR A N 1
ATOM 861 C CA . TYR A 1 110 ? 6.317 2.839 -6.927 1.00 88.56 110 TYR A CA 1
ATOM 862 C C . TYR A 1 110 ? 6.981 4.188 -6.637 1.00 88.56 110 TYR A C 1
ATOM 864 O O . TYR A 1 110 ? 6.642 5.189 -7.266 1.00 88.56 110 TYR A O 1
ATOM 872 N N . PHE A 1 111 ? 8.032 4.191 -5.814 1.00 86.44 111 PHE A N 1
ATOM 873 C CA . PHE A 1 111 ? 8.839 5.373 -5.516 1.00 86.44 111 PHE A CA 1
ATOM 874 C C . PHE A 1 111 ? 9.933 5.652 -6.559 1.00 86.44 111 PHE A C 1
ATOM 876 O O . PHE A 1 111 ? 10.828 6.443 -6.295 1.00 86.44 111 PHE A O 1
ATOM 883 N N . SER A 1 112 ? 9.881 5.023 -7.742 1.00 81.00 112 SER A N 1
ATOM 884 C CA . SER A 1 112 ? 10.840 5.217 -8.854 1.00 81.00 112 SER A CA 1
ATOM 885 C C . SER A 1 112 ? 10.739 6.546 -9.591 1.00 81.00 112 SER A C 1
ATOM 887 O O . SER A 1 112 ? 11.544 6.818 -10.478 1.00 81.00 112 SER A O 1
ATOM 889 N N . GLY A 1 113 ? 9.764 7.379 -9.229 1.00 76.56 113 GLY A N 1
ATOM 890 C CA . GLY A 1 113 ? 9.504 8.636 -9.920 1.00 76.56 113 GLY A CA 1
ATOM 891 C C . GLY A 1 113 ? 8.504 8.536 -11.070 1.00 76.56 113 GLY A C 1
ATOM 892 O O . GLY A 1 113 ? 8.255 9.538 -11.735 1.00 76.56 113 GLY A O 1
ATOM 893 N N . ASN A 1 114 ? 7.919 7.352 -11.293 1.00 80.19 114 ASN A N 1
ATOM 894 C CA . ASN A 1 114 ? 6.842 7.154 -12.268 1.00 80.19 114 ASN A CA 1
ATOM 895 C C . ASN A 1 114 ? 5.504 7.733 -11.788 1.00 80.19 114 ASN A C 1
ATOM 897 O O . ASN A 1 114 ? 4.735 8.231 -12.602 1.00 80.19 114 ASN A O 1
ATOM 901 N N . LEU A 1 115 ? 5.226 7.663 -10.481 1.00 81.94 115 LEU A N 1
ATOM 902 C CA . LEU A 1 115 ? 3.987 8.193 -9.899 1.00 81.94 115 LEU A CA 1
ATOM 903 C C . LEU A 1 115 ? 4.107 9.661 -9.474 1.00 81.94 115 LEU A C 1
ATOM 905 O O . LEU A 1 115 ? 3.115 10.381 -9.483 1.00 81.94 115 LEU A O 1
ATOM 909 N N . ALA A 1 116 ? 5.309 10.103 -9.101 1.00 84.19 116 ALA A N 1
ATOM 910 C CA . ALA A 1 116 ? 5.565 11.461 -8.643 1.00 84.19 116 ALA A CA 1
ATOM 911 C C . ALA A 1 116 ? 6.977 11.903 -9.071 1.00 84.19 116 ALA A C 1
ATOM 913 O O . ALA A 1 116 ? 7.951 11.264 -8.658 1.00 84.19 116 ALA A O 1
ATOM 914 N N . PRO A 1 117 ? 7.128 12.955 -9.896 1.00 83.12 117 PRO A N 1
ATOM 915 C CA . PRO A 1 117 ? 8.431 13.402 -10.392 1.00 83.12 117 PRO A CA 1
ATOM 916 C C . PRO A 1 117 ? 9.443 13.730 -9.287 1.00 83.12 117 PRO A C 1
ATOM 918 O O . PRO A 1 117 ? 10.636 13.516 -9.463 1.00 83.12 117 PRO A O 1
ATOM 921 N N . GLU A 1 118 ? 8.985 14.203 -8.130 1.00 80.62 118 GLU A N 1
ATOM 922 C CA . GLU A 1 118 ? 9.809 14.517 -6.959 1.00 80.62 118 GLU A CA 1
ATOM 923 C C . GLU A 1 118 ? 10.523 13.301 -6.352 1.00 80.62 118 GLU A C 1
ATOM 925 O O . GLU A 1 118 ? 11.466 13.471 -5.584 1.00 80.62 118 GLU A O 1
ATOM 930 N N . TRP A 1 119 ? 10.110 12.078 -6.694 1.00 83.56 119 TRP A N 1
ATOM 931 C CA . TRP A 1 119 ? 10.826 10.860 -6.308 1.00 83.56 119 TRP A CA 1
ATOM 932 C C . TRP A 1 119 ? 11.947 10.479 -7.274 1.00 83.56 119 TRP A C 1
ATOM 934 O O . TRP A 1 119 ? 12.686 9.533 -7.000 1.00 83.56 119 TRP A O 1
ATOM 944 N N . GLN A 1 120 ? 12.113 11.213 -8.379 1.00 76.75 120 GLN A N 1
ATOM 945 C CA . GLN A 1 120 ? 13.285 11.113 -9.248 1.00 76.75 120 GLN A CA 1
ATOM 946 C C . GLN A 1 120 ? 14.486 11.778 -8.565 1.00 76.75 120 GLN A C 1
ATOM 948 O O . GLN A 1 120 ? 15.028 12.773 -9.040 1.00 76.75 120 GLN A O 1
ATOM 953 N N . ASP A 1 121 ? 14.895 11.248 -7.416 1.00 63.47 121 ASP A N 1
ATOM 954 C CA . ASP A 1 121 ? 16.140 11.657 -6.787 1.00 63.47 121 ASP A CA 1
ATOM 955 C C . ASP A 1 121 ? 17.297 10.953 -7.527 1.00 63.47 121 ASP A C 1
ATOM 957 O O . ASP A 1 121 ? 17.285 9.723 -7.652 1.00 63.47 121 ASP A O 1
ATOM 961 N N . PRO A 1 122 ? 18.306 11.677 -8.047 1.00 54.38 122 PRO A N 1
ATOM 962 C CA . PRO A 1 122 ? 19.480 11.072 -8.685 1.00 54.38 122 PRO A CA 1
ATOM 963 C C . PRO A 1 122 ? 20.354 10.253 -7.719 1.00 54.38 122 PRO A C 1
ATOM 965 O O . PRO A 1 122 ? 21.308 9.604 -8.158 1.00 54.38 122 PRO A O 1
ATOM 968 N N . VAL A 1 123 ? 20.044 10.260 -6.418 1.00 52.12 123 VAL A N 1
ATOM 969 C CA . VAL A 1 123 ? 20.721 9.470 -5.383 1.00 52.12 123 VAL A CA 1
ATOM 970 C C . VAL A 1 123 ? 20.301 7.998 -5.492 1.00 52.12 123 VAL A C 1
ATOM 972 O O . VAL A 1 123 ? 19.385 7.509 -4.835 1.00 52.12 123 VAL A O 1
ATOM 975 N N . THR A 1 124 ? 20.965 7.334 -6.438 1.00 49.12 124 THR A N 1
ATOM 976 C CA . THR A 1 124 ? 21.289 5.905 -6.508 1.00 49.12 124 THR A CA 1
ATOM 977 C C . THR A 1 124 ? 20.329 4.963 -5.770 1.00 49.12 124 THR A C 1
ATOM 979 O O . THR A 1 124 ? 20.513 4.601 -4.611 1.00 49.12 124 THR A O 1
ATOM 982 N N . TRP A 1 125 ? 19.395 4.383 -6.532 1.00 48.97 125 TRP A N 1
ATOM 983 C CA . TRP A 1 125 ? 18.695 3.127 -6.205 1.00 48.97 125 TRP A CA 1
ATOM 984 C C . TRP A 1 125 ? 19.619 2.022 -5.652 1.00 48.97 125 TRP A C 1
ATOM 986 O O . TRP A 1 125 ? 19.159 1.137 -4.935 1.00 48.97 125 TRP A O 1
ATOM 996 N N . ASN A 1 126 ? 20.916 2.116 -5.953 1.00 49.78 126 ASN A N 1
ATOM 997 C CA . ASN A 1 126 ? 21.974 1.176 -5.600 1.00 49.78 126 ASN A CA 1
ATOM 998 C C . ASN A 1 126 ? 22.581 1.382 -4.197 1.00 49.78 126 ASN A C 1
ATOM 1000 O O . ASN A 1 126 ? 23.346 0.531 -3.759 1.00 49.78 126 ASN A O 1
ATOM 1004 N N . GLU A 1 127 ? 22.278 2.482 -3.497 1.00 50.28 127 GLU A N 1
ATOM 1005 C CA . GLU A 1 127 ? 22.773 2.755 -2.132 1.00 50.28 127 GLU A CA 1
ATOM 1006 C C . GLU A 1 127 ? 21.722 2.496 -1.053 1.00 50.28 127 GLU A C 1
ATOM 1008 O O . GLU A 1 127 ? 21.863 2.923 0.094 1.00 50.28 127 GLU A O 1
ATOM 1013 N N . TRP A 1 128 ? 20.661 1.757 -1.384 1.00 51.53 128 TRP A N 1
ATOM 1014 C CA . TRP A 1 128 ? 19.873 1.166 -0.318 1.00 51.53 128 TRP A CA 1
ATOM 1015 C C . TRP A 1 128 ? 20.765 0.195 0.444 1.00 51.53 128 TRP A C 1
ATOM 1017 O O . TRP A 1 128 ? 21.316 -0.718 -0.176 1.00 51.53 128 TRP A O 1
ATOM 1027 N N . PRO A 1 129 ? 20.960 0.378 1.760 1.00 47.69 129 PRO A N 1
ATOM 1028 C CA . PRO A 1 129 ? 21.739 -0.575 2.504 1.00 47.69 129 PRO A CA 1
ATOM 1029 C C . PRO A 1 129 ? 20.967 -1.891 2.424 1.00 47.69 129 PRO A C 1
ATOM 1031 O O . PRO A 1 129 ? 19.918 -2.042 3.046 1.00 47.69 129 PRO A O 1
ATOM 1034 N N . GLU A 1 130 ? 21.504 -2.874 1.695 1.00 50.41 130 GLU A N 1
ATOM 1035 C CA . GLU A 1 130 ? 21.051 -4.275 1.757 1.00 50.41 130 GLU A CA 1
ATOM 1036 C C . GLU A 1 130 ? 21.004 -4.790 3.213 1.00 50.41 130 GLU A C 1
ATOM 1038 O O . GLU A 1 130 ? 20.458 -5.853 3.495 1.00 50.41 130 GLU A O 1
ATOM 1043 N N . LYS A 1 131 ? 21.578 -4.021 4.147 1.00 40.75 131 LYS A N 1
ATOM 1044 C CA . LYS A 1 131 ? 21.521 -4.183 5.590 1.00 40.75 131 LYS A CA 1
ATOM 1045 C C . LYS A 1 131 ? 21.263 -2.832 6.266 1.00 40.75 131 LYS A C 1
ATOM 1047 O O . LYS A 1 131 ? 22.198 -2.171 6.708 1.00 40.75 131 LYS A O 1
ATOM 1052 N N . MET A 1 132 ? 20.006 -2.410 6.399 1.00 46.66 132 MET A N 1
ATOM 1053 C CA . MET A 1 132 ? 19.669 -1.740 7.659 1.00 46.66 132 MET A CA 1
ATOM 1054 C C . MET A 1 132 ? 19.896 -2.796 8.739 1.00 46.66 132 MET A C 1
ATOM 1056 O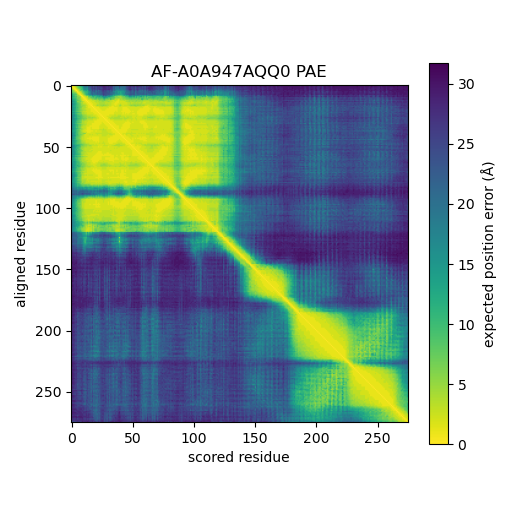 O . MET A 1 132 ? 19.237 -3.835 8.714 1.00 46.66 132 MET A O 1
ATOM 1060 N N . ASP A 1 133 ? 20.885 -2.583 9.608 1.00 40.91 133 ASP A N 1
ATOM 1061 C CA . ASP A 1 133 ? 21.183 -3.464 10.737 1.00 40.91 133 ASP A CA 1
ATOM 1062 C C . ASP A 1 133 ? 19.969 -3.512 11.677 1.00 40.91 133 ASP A C 1
ATOM 1064 O O . ASP A 1 133 ? 19.851 -2.762 12.646 1.00 40.91 133 ASP A O 1
ATOM 1068 N N . MET A 1 134 ? 19.031 -4.401 11.363 1.00 46.50 134 MET A N 1
ATOM 1069 C CA . MET A 1 134 ? 17.995 -4.834 12.281 1.00 46.50 134 MET A CA 1
ATOM 1070 C C . MET A 1 134 ? 18.681 -5.599 13.418 1.00 46.50 134 MET A C 1
ATOM 1072 O O . MET A 1 134 ? 19.503 -6.480 13.135 1.00 46.50 134 MET A O 1
ATOM 1076 N N . PRO A 1 135 ? 18.379 -5.314 14.699 1.00 34.06 135 PRO A N 1
ATOM 1077 C CA . PRO A 1 135 ? 18.876 -6.135 15.791 1.00 34.06 135 PRO A CA 1
ATOM 1078 C C . PRO A 1 135 ? 18.422 -7.574 15.547 1.00 34.06 135 PRO A C 1
ATOM 1080 O O . PRO A 1 135 ? 17.228 -7.863 15.483 1.00 34.06 135 PRO A O 1
ATOM 1083 N N . ALA A 1 136 ? 19.404 -8.452 15.352 1.00 36.00 136 ALA A N 1
ATOM 1084 C CA . ALA A 1 136 ? 19.210 -9.839 14.976 1.00 36.00 136 ALA A CA 1
ATOM 1085 C C . ALA A 1 136 ? 18.304 -10.557 15.987 1.00 36.00 136 ALA A C 1
ATOM 1087 O O . ALA A 1 136 ? 18.757 -10.998 17.043 1.00 36.00 136 ALA A O 1
ATOM 1088 N N . GLN A 1 137 ? 17.027 -10.710 15.647 1.00 38.72 137 GLN A N 1
ATOM 1089 C CA . GLN A 1 137 ? 16.260 -11.857 16.099 1.00 38.72 137 GLN A CA 1
ATOM 1090 C C . GLN A 1 137 ? 16.365 -12.924 15.017 1.00 38.72 137 GLN A C 1
ATOM 1092 O O . GLN A 1 137 ? 16.100 -12.692 13.840 1.00 38.72 137 GLN A O 1
ATOM 1097 N N . THR A 1 138 ? 16.874 -14.071 15.446 1.00 41.62 138 THR A N 1
ATOM 1098 C CA . THR A 1 138 ? 17.254 -15.234 14.656 1.00 41.62 138 THR A CA 1
ATOM 1099 C C . THR A 1 138 ? 16.106 -15.708 13.768 1.00 41.62 138 THR A C 1
ATOM 1101 O O . THR A 1 138 ? 15.222 -16.426 14.224 1.00 41.62 138 THR A O 1
ATOM 1104 N N . ILE A 1 139 ? 16.145 -15.352 12.486 1.00 39.38 139 ILE A N 1
ATOM 1105 C CA . ILE A 1 139 ? 15.427 -16.082 11.442 1.00 39.38 139 ILE A CA 1
ATOM 1106 C C . ILE A 1 139 ? 16.473 -16.915 10.712 1.00 39.38 139 ILE A C 1
ATOM 1108 O O . ILE A 1 139 ? 17.392 -16.390 10.078 1.00 39.38 139 ILE A O 1
ATOM 1112 N N . GLU A 1 140 ? 16.370 -18.230 10.878 1.00 35.72 140 GLU A N 1
ATOM 1113 C CA . GLU A 1 140 ? 17.201 -19.197 10.178 1.00 35.72 140 GLU A CA 1
ATOM 1114 C C . GLU A 1 140 ? 17.120 -18.993 8.661 1.00 35.72 140 GLU A C 1
ATOM 1116 O O . GLU A 1 140 ? 16.054 -18.829 8.066 1.00 35.72 140 GLU A O 1
ATOM 1121 N N . LYS A 1 141 ? 18.300 -19.029 8.039 1.00 35.69 141 LYS A N 1
ATOM 1122 C CA . LYS A 1 141 ? 18.516 -19.085 6.595 1.00 35.69 141 LYS A CA 1
ATOM 1123 C C . LYS A 1 141 ? 17.656 -20.182 5.959 1.00 35.69 141 LYS A C 1
ATOM 1125 O O . LYS A 1 141 ? 17.988 -21.359 6.055 1.00 35.69 141 LYS A O 1
ATOM 1130 N N . VAL A 1 142 ? 16.660 -19.782 5.175 1.00 35.16 142 VAL A N 1
ATOM 1131 C CA . VAL A 1 142 ? 16.139 -20.596 4.068 1.00 35.16 142 VAL A CA 1
ATOM 1132 C C . VAL A 1 142 ? 16.423 -19.838 2.778 1.00 35.16 142 VAL A C 1
ATOM 1134 O O . VAL A 1 142 ? 15.636 -19.024 2.304 1.00 35.16 142 VAL A O 1
ATOM 1137 N N . SER A 1 143 ? 17.621 -20.063 2.241 1.00 40.47 143 SER A N 1
ATOM 1138 C CA . SER A 1 143 ? 18.035 -19.559 0.936 1.00 40.47 143 SER A CA 1
ATOM 1139 C C . SER A 1 143 ? 17.584 -20.503 -0.179 1.00 40.47 143 SER A C 1
ATOM 1141 O O . SER A 1 143 ? 17.825 -21.704 -0.116 1.00 40.47 143 SER A O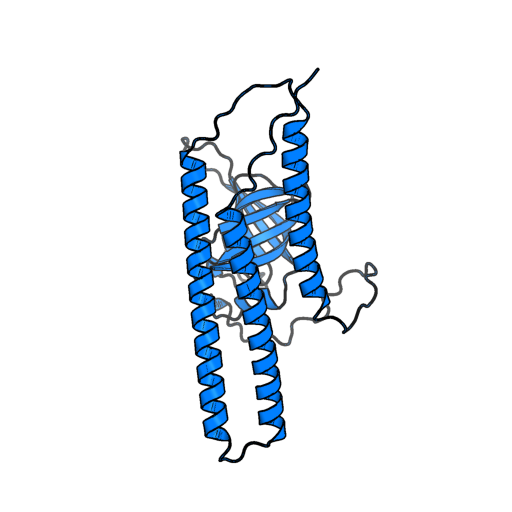 1
ATOM 1143 N N . SER A 1 144 ? 17.004 -19.915 -1.226 1.00 42.88 144 SER A N 1
ATOM 1144 C CA . SER A 1 144 ? 17.015 -20.396 -2.616 1.00 42.88 144 SER A CA 1
ATOM 1145 C C . SER A 1 144 ? 16.574 -21.843 -2.881 1.00 42.88 144 SER A C 1
ATOM 1147 O O . SER A 1 144 ? 17.296 -22.627 -3.491 1.00 42.88 144 SER A O 1
ATOM 1149 N N . GLN A 1 145 ? 15.341 -22.177 -2.520 1.00 38.38 145 GLN A N 1
ATOM 1150 C CA . GLN A 1 145 ? 14.586 -23.242 -3.180 1.00 38.38 145 GLN A CA 1
ATOM 1151 C C . GLN A 1 145 ? 13.115 -23.035 -2.835 1.00 38.38 145 GLN A C 1
ATOM 1153 O O . GLN A 1 145 ? 12.743 -23.259 -1.691 1.00 38.38 145 GLN A O 1
ATOM 1158 N N . ASN A 1 146 ? 12.318 -22.522 -3.782 1.00 37.72 146 ASN A N 1
ATOM 1159 C CA . ASN A 1 146 ? 10.873 -22.773 -3.930 1.00 37.72 146 ASN A CA 1
ATOM 1160 C C . ASN A 1 146 ? 10.150 -21.621 -4.647 1.00 37.72 146 ASN A C 1
ATOM 1162 O O . ASN A 1 146 ? 9.559 -20.740 -4.024 1.00 37.72 146 ASN A O 1
ATOM 1166 N N . LYS A 1 147 ? 10.089 -21.695 -5.980 1.00 42.16 147 LYS A N 1
ATOM 1167 C CA . LYS A 1 147 ? 8.980 -21.073 -6.720 1.00 42.16 147 LYS A CA 1
ATOM 1168 C C . LYS A 1 147 ? 7.675 -21.882 -6.558 1.00 42.16 147 LYS A C 1
ATOM 1170 O O . LYS A 1 147 ? 6.604 -21.300 -6.649 1.00 42.16 147 LYS A O 1
ATOM 1175 N N . SER A 1 148 ? 7.737 -23.173 -6.195 1.00 45.44 148 SER A N 1
ATOM 1176 C CA . SER A 1 148 ? 6.542 -24.019 -5.999 1.00 45.44 148 SER A CA 1
ATOM 1177 C C . SER A 1 148 ? 5.841 -23.847 -4.640 1.00 45.44 148 SER A C 1
ATOM 1179 O O . SER A 1 148 ? 4.643 -24.095 -4.535 1.00 45.44 148 SER A O 1
ATOM 1181 N N . LEU A 1 149 ? 6.534 -23.360 -3.602 1.00 44.16 149 LEU A N 1
ATOM 1182 C CA . LEU A 1 149 ? 5.935 -23.163 -2.269 1.00 44.16 149 LEU A CA 1
ATOM 1183 C C . LEU A 1 149 ? 5.006 -21.941 -2.219 1.00 44.16 149 LEU A C 1
ATOM 1185 O O . LEU A 1 149 ? 4.026 -21.954 -1.481 1.00 44.16 149 LEU A O 1
ATOM 1189 N N . LYS A 1 150 ? 5.254 -20.915 -3.047 1.00 47.75 150 LYS A N 1
ATOM 1190 C CA . LYS A 1 150 ? 4.350 -19.757 -3.158 1.00 47.75 150 LYS A CA 1
ATOM 1191 C C . LYS A 1 150 ? 2.972 -20.160 -3.704 1.00 47.75 150 LYS A C 1
ATOM 1193 O O . LYS A 1 150 ? 1.964 -19.641 -3.235 1.00 47.75 150 LYS A O 1
ATOM 1198 N N . TRP A 1 151 ? 2.912 -21.141 -4.611 1.00 52.25 151 TRP A N 1
ATOM 1199 C CA . TRP A 1 151 ? 1.640 -21.689 -5.098 1.00 52.25 151 TRP A CA 1
ATOM 1200 C C . TRP A 1 151 ? 0.950 -22.578 -4.054 1.00 52.25 151 TRP A C 1
ATOM 1202 O O . TRP A 1 151 ? -0.261 -22.477 -3.865 1.00 52.25 151 TRP A O 1
ATOM 1212 N N . ALA A 1 152 ? 1.719 -23.370 -3.298 1.00 51.25 152 ALA A N 1
ATOM 1213 C CA . ALA A 1 152 ? 1.179 -24.182 -2.207 1.00 51.25 152 ALA A CA 1
ATOM 1214 C C . ALA A 1 152 ? 0.502 -23.327 -1.119 1.00 51.25 152 ALA A C 1
ATOM 1216 O O . ALA A 1 152 ? -0.567 -23.693 -0.640 1.00 51.25 152 ALA A O 1
ATOM 1217 N N . ILE A 1 153 ? 1.057 -22.157 -0.781 1.00 58.94 153 ILE A N 1
ATOM 1218 C CA . ILE A 1 153 ? 0.439 -21.227 0.181 1.00 58.94 153 ILE A CA 1
ATOM 1219 C C . ILE A 1 153 ? -0.888 -20.672 -0.362 1.00 58.94 153 ILE A C 1
ATOM 1221 O O . ILE A 1 153 ? -1.872 -20.627 0.372 1.00 58.94 153 ILE A O 1
ATOM 1225 N N . GLY A 1 154 ? -0.957 -20.330 -1.653 1.00 60.38 154 GLY A N 1
ATOM 1226 C CA . GLY A 1 154 ? -2.201 -19.883 -2.291 1.00 60.38 154 GLY A CA 1
ATOM 1227 C C . GLY A 1 154 ? -3.305 -20.948 -2.266 1.00 60.38 154 GLY A C 1
ATOM 1228 O O . GLY A 1 154 ? -4.444 -20.650 -1.906 1.00 60.38 154 GLY A O 1
ATOM 1229 N N . VAL A 1 155 ? -2.962 -22.206 -2.567 1.00 65.81 155 VAL A N 1
ATOM 1230 C CA . VAL A 1 155 ? -3.905 -23.340 -2.528 1.00 65.81 155 VAL A CA 1
ATOM 1231 C C . VAL A 1 155 ? -4.343 -23.663 -1.092 1.00 65.81 155 VAL A C 1
ATOM 1233 O O . VAL A 1 155 ? -5.522 -23.925 -0.858 1.00 65.81 155 VAL A O 1
ATOM 1236 N N . ILE A 1 156 ? -3.434 -23.582 -0.113 1.00 65.62 156 ILE A N 1
ATOM 1237 C CA . ILE A 1 156 ? -3.746 -23.811 1.308 1.00 65.62 156 ILE A CA 1
ATOM 1238 C C . ILE A 1 156 ? -4.660 -22.708 1.865 1.00 65.62 156 ILE A C 1
ATOM 1240 O O . ILE A 1 156 ? -5.598 -23.018 2.597 1.00 65.62 156 ILE A O 1
ATOM 1244 N N . CYS A 1 157 ? -4.463 -21.442 1.484 1.00 68.38 157 CYS A N 1
ATOM 1245 C CA . CYS A 1 157 ? -5.350 -20.345 1.887 1.00 68.38 157 CYS A CA 1
ATOM 1246 C C . CYS A 1 157 ? -6.762 -20.488 1.296 1.00 68.38 157 CYS A C 1
ATOM 1248 O O . CYS A 1 157 ? -7.747 -20.265 2.000 1.00 68.38 157 CYS A O 1
ATOM 1250 N N . LEU A 1 158 ? -6.877 -20.914 0.034 1.00 66.12 158 LEU A N 1
ATOM 1251 C CA . LEU A 1 158 ? -8.168 -21.179 -0.613 1.00 66.12 158 LEU A CA 1
ATOM 1252 C C . LEU A 1 158 ? -8.895 -22.369 0.027 1.00 66.12 158 LEU A C 1
ATOM 1254 O O . LEU A 1 158 ? -10.077 -22.262 0.349 1.00 66.12 158 LEU A O 1
ATOM 1258 N N . ALA A 1 159 ? -8.186 -23.471 0.292 1.00 70.31 159 ALA A N 1
ATOM 1259 C CA . ALA A 1 159 ? -8.744 -24.613 1.013 1.00 70.31 159 ALA A CA 1
ATOM 1260 C C . ALA A 1 159 ? -9.155 -24.236 2.448 1.00 70.31 159 ALA A C 1
ATOM 1262 O O . ALA A 1 159 ? -10.210 -24.659 2.920 1.00 70.31 159 ALA A O 1
ATOM 1263 N N . GLY A 1 160 ? -8.369 -23.388 3.118 1.00 74.62 160 GLY A N 1
ATOM 1264 C CA . GLY A 1 160 ? -8.681 -22.839 4.436 1.00 74.62 160 GLY A CA 1
ATOM 1265 C C . GLY A 1 160 ? -9.944 -21.977 4.437 1.00 74.62 160 GLY A C 1
ATOM 1266 O O . GLY A 1 160 ? -10.798 -22.164 5.299 1.00 74.62 160 GLY A O 1
ATOM 1267 N N . LEU A 1 161 ? -10.123 -21.095 3.450 1.00 74.50 161 LEU A N 1
ATOM 1268 C CA . LEU A 1 161 ? -11.337 -20.281 3.308 1.00 74.50 161 LEU A CA 1
ATOM 1269 C C . LEU A 1 161 ? -12.582 -21.137 3.045 1.00 74.50 161 LEU A C 1
ATOM 1271 O O . LEU A 1 161 ? -13.627 -20.890 3.645 1.00 74.50 161 LEU A O 1
ATOM 1275 N N . VAL A 1 162 ? -12.467 -22.183 2.222 1.00 77.12 162 VAL A N 1
ATOM 1276 C CA . VAL A 1 162 ? -13.557 -23.148 1.995 1.00 77.12 162 VAL A CA 1
ATOM 1277 C C . VAL A 1 162 ? -13.872 -23.933 3.276 1.00 77.12 162 VAL A C 1
ATOM 1279 O O . VAL A 1 162 ? -15.042 -24.146 3.604 1.00 77.12 162 VAL A O 1
ATOM 1282 N N . LEU A 1 163 ? -12.858 -24.320 4.055 1.00 76.44 163 LEU A N 1
ATOM 1283 C CA . LEU A 1 163 ? -13.056 -25.007 5.333 1.00 76.44 163 LEU A CA 1
ATOM 1284 C C . LEU A 1 163 ? -13.714 -24.091 6.381 1.00 76.44 163 LEU A C 1
ATOM 1286 O O . LEU A 1 163 ? -14.622 -24.509 7.092 1.00 76.44 163 LEU A O 1
ATOM 1290 N N . ILE A 1 164 ? -13.315 -22.819 6.448 1.00 72.94 164 ILE A N 1
ATOM 1291 C CA . ILE A 1 164 ? -13.931 -21.825 7.338 1.00 72.94 164 ILE A CA 1
ATOM 1292 C C . ILE A 1 164 ? -15.384 -21.576 6.927 1.00 72.94 164 ILE A C 1
ATOM 1294 O O . ILE A 1 164 ? -16.263 -21.601 7.785 1.00 72.94 164 ILE A O 1
ATOM 1298 N N . ALA A 1 165 ? -15.666 -21.412 5.631 1.00 75.44 165 ALA A N 1
ATOM 1299 C CA . ALA A 1 165 ? -17.027 -21.232 5.130 1.00 75.44 165 ALA A CA 1
ATOM 1300 C C . ALA A 1 165 ? -17.919 -22.448 5.438 1.00 75.44 165 ALA A C 1
ATOM 1302 O O . ALA A 1 165 ? -19.050 -22.289 5.895 1.00 75.44 165 ALA A O 1
ATOM 1303 N N . THR A 1 166 ? -17.403 -23.669 5.263 1.00 74.06 166 THR A N 1
ATOM 1304 C CA . THR A 1 166 ? -18.149 -24.899 5.581 1.00 74.06 166 THR A CA 1
ATOM 1305 C C . THR A 1 166 ? -18.372 -25.078 7.083 1.00 74.06 166 THR A C 1
ATOM 1307 O O . THR A 1 166 ? -19.475 -25.453 7.482 1.00 74.06 166 THR A O 1
ATOM 1310 N N . LEU A 1 167 ? -17.393 -24.752 7.934 1.00 72.31 167 LEU A N 1
ATOM 1311 C CA . LEU A 1 167 ? -17.569 -24.755 9.391 1.00 72.31 167 LEU A CA 1
ATOM 1312 C C . LEU A 1 167 ? -18.559 -23.680 9.854 1.00 72.31 167 LEU A C 1
ATOM 1314 O O . LEU A 1 167 ? -19.361 -23.940 10.751 1.00 72.31 167 LEU A O 1
ATOM 1318 N N . PHE A 1 168 ? -18.561 -22.507 9.221 1.00 74.19 168 PHE A N 1
ATOM 1319 C CA . PHE A 1 168 ? -19.526 -21.444 9.501 1.00 74.19 168 PHE A CA 1
ATOM 1320 C C . PHE A 1 168 ? -20.956 -21.886 9.146 1.00 74.19 168 PHE A C 1
ATOM 1322 O O . PHE A 1 168 ? -21.862 -21.776 9.973 1.00 74.19 168 PHE A O 1
ATOM 1329 N N . PHE A 1 169 ? -21.146 -22.507 7.975 1.00 66.50 169 PHE A N 1
ATOM 1330 C CA . PHE A 1 169 ? -22.428 -23.094 7.563 1.00 66.50 169 PHE A CA 1
ATOM 1331 C C . PHE A 1 169 ? -22.882 -24.248 8.471 1.00 66.50 169 PHE A C 1
ATOM 1333 O O . PHE A 1 169 ? -24.060 -24.351 8.811 1.00 66.50 169 PHE A O 1
ATOM 1340 N N . GLN A 1 170 ? -21.961 -25.105 8.918 1.00 71.50 170 GLN A N 1
ATOM 1341 C CA . GLN A 1 170 ? -22.286 -26.176 9.864 1.00 71.50 170 GLN A CA 1
ATOM 1342 C C . GLN A 1 170 ? -22.628 -25.647 11.261 1.00 71.50 170 GLN A C 1
ATOM 1344 O O . GLN A 1 170 ? -23.520 -26.197 11.908 1.00 71.50 170 GLN A O 1
ATOM 1349 N N . SER A 1 171 ? -21.966 -24.583 11.723 1.00 58.66 171 SER A N 1
ATOM 1350 C CA . SER A 1 171 ? -22.269 -23.923 12.999 1.00 58.66 171 SER A CA 1
ATOM 1351 C C . SER A 1 171 ? -23.674 -23.310 12.994 1.00 58.66 171 SER A C 1
ATOM 1353 O O . SER A 1 171 ? -24.432 -23.497 13.948 1.00 58.66 171 SER A O 1
ATOM 1355 N N . LEU A 1 172 ? -24.078 -22.696 11.874 1.00 59.03 172 LEU A N 1
ATOM 1356 C CA . LEU A 1 172 ? -25.439 -22.180 11.678 1.00 59.03 172 LEU A CA 1
ATOM 1357 C C . LEU A 1 172 ? -26.510 -23.285 11.759 1.00 59.03 172 LEU A C 1
ATOM 1359 O O . LEU A 1 172 ? -27.618 -23.028 12.217 1.00 59.03 172 LEU A O 1
ATOM 1363 N N . SER A 1 173 ? -26.178 -24.532 11.405 1.00 54.47 173 SER A N 1
ATOM 1364 C CA . SER A 1 173 ? -27.130 -25.655 11.453 1.00 54.47 173 SER A CA 1
ATOM 1365 C C . SER A 1 173 ? -27.373 -26.260 12.847 1.00 54.47 173 SER A C 1
ATOM 1367 O O . SER A 1 173 ? -28.322 -27.026 13.012 1.00 54.47 173 SER A O 1
ATOM 1369 N N . LYS A 1 174 ? -26.536 -25.963 13.857 1.00 52.34 174 LYS A N 1
ATOM 1370 C CA . LYS A 1 174 ? -26.556 -26.676 15.156 1.00 52.34 174 LYS A CA 1
ATOM 1371 C C . LYS A 1 174 ? -27.209 -25.925 16.318 1.00 52.34 174 LYS A C 1
ATOM 1373 O O . LYS A 1 174 ? -27.341 -26.510 17.389 1.00 52.34 174 LYS A O 1
ATOM 1378 N N . ASN A 1 175 ? -27.662 -24.688 16.125 1.00 46.91 175 ASN A N 1
ATOM 1379 C CA . ASN A 1 175 ? -28.362 -23.918 17.159 1.00 46.91 175 ASN A CA 1
ATOM 1380 C C . ASN A 1 175 ? -29.818 -23.630 16.753 1.00 46.91 175 ASN A C 1
ATOM 1382 O O . ASN A 1 175 ? -30.090 -22.582 16.174 1.00 46.91 175 ASN A O 1
ATOM 1386 N N . PRO A 1 176 ? -30.786 -24.502 17.094 1.00 52.62 176 PRO A N 1
ATOM 1387 C CA . PRO A 1 176 ? -32.203 -24.266 16.804 1.00 52.62 176 PRO A CA 1
ATOM 1388 C C . PRO A 1 176 ? -32.876 -23.221 17.724 1.00 52.62 176 PRO A C 1
ATOM 1390 O O . PRO A 1 176 ? -34.098 -23.136 17.743 1.00 52.62 176 PRO A O 1
ATOM 1393 N N . ALA A 1 177 ? -32.123 -22.442 18.513 1.00 51.12 177 ALA A N 1
ATOM 1394 C CA . ALA A 1 177 ? -32.681 -21.684 19.641 1.00 51.12 177 ALA A CA 1
ATOM 1395 C C . ALA A 1 177 ? -32.671 -20.148 19.515 1.00 51.12 177 ALA A C 1
ATOM 1397 O O . ALA A 1 177 ? -33.114 -19.480 20.444 1.00 51.12 177 ALA A O 1
ATOM 1398 N N . VAL A 1 178 ? -32.223 -19.556 18.404 1.00 50.47 178 VAL A N 1
ATOM 1399 C CA . VAL A 1 178 ? -32.329 -18.095 18.212 1.00 50.47 178 VAL A CA 1
ATOM 1400 C C . VAL A 1 178 ? -32.801 -17.794 16.794 1.00 50.47 178 VAL A C 1
ATOM 1402 O O . VAL A 1 178 ? -32.026 -17.434 15.914 1.00 50.47 178 VAL A O 1
ATOM 1405 N N . ALA A 1 179 ? -34.105 -17.956 16.580 1.00 50.47 179 ALA A N 1
ATOM 1406 C CA . ALA A 1 179 ? -34.803 -17.403 15.429 1.00 50.47 179 ALA A CA 1
ATOM 1407 C C . ALA A 1 179 ? -35.007 -15.897 15.657 1.00 50.47 179 ALA A C 1
ATOM 1409 O O . ALA A 1 179 ? -36.072 -15.443 16.063 1.00 50.47 179 ALA A O 1
ATOM 1410 N N . VAL A 1 180 ? -33.946 -15.120 15.447 1.00 50.34 180 VAL A N 1
ATOM 1411 C CA . VAL A 1 180 ? -34.093 -13.723 15.033 1.00 50.34 180 VAL A CA 1
ATOM 1412 C C . VAL A 1 180 ? -33.613 -13.697 13.597 1.00 50.34 180 VAL A C 1
ATOM 1414 O O . VAL A 1 180 ? -32.425 -13.558 13.313 1.00 50.34 180 VAL A O 1
ATOM 1417 N N . GLU A 1 181 ? -34.564 -13.949 12.709 1.00 46.97 181 GLU A N 1
ATOM 1418 C CA . GLU A 1 181 ? -34.429 -13.873 11.264 1.00 46.97 181 GLU A CA 1
ATOM 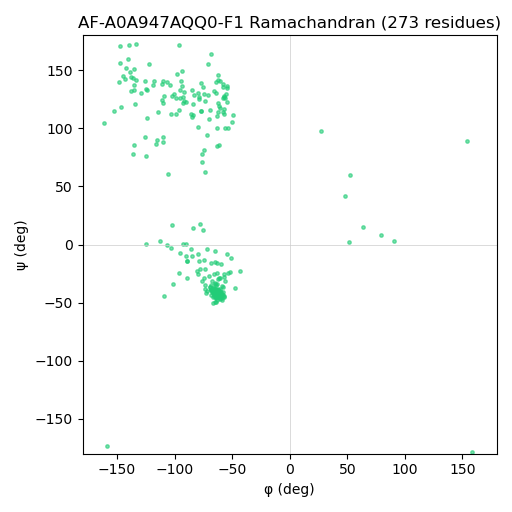1419 C C . GLU A 1 181 ? -34.126 -12.412 10.908 1.00 46.97 181 GLU A C 1
ATOM 1421 O O . GLU A 1 181 ? -35.011 -11.594 10.677 1.00 46.97 181 GLU A O 1
ATOM 1426 N N . LYS A 1 182 ? -32.844 -12.033 10.965 1.00 52.81 182 LYS A N 1
ATOM 1427 C CA . LYS A 1 182 ? -32.379 -10.852 10.246 1.00 52.81 182 LYS A CA 1
ATOM 1428 C C . LYS A 1 182 ? -32.398 -11.246 8.781 1.00 52.81 182 LYS A C 1
ATOM 1430 O O . LYS A 1 182 ? -31.452 -11.869 8.304 1.00 52.81 182 LYS A O 1
ATOM 1435 N N . GLU A 1 183 ? -33.502 -10.933 8.112 1.00 55.97 183 GLU A N 1
ATOM 1436 C CA . GLU A 1 183 ? -33.568 -10.918 6.657 1.00 55.97 183 GLU A CA 1
ATOM 1437 C C . GLU A 1 183 ? -32.378 -10.092 6.162 1.00 55.97 183 GLU A C 1
ATOM 1439 O O . GLU A 1 183 ? -32.332 -8.873 6.332 1.00 55.97 183 GLU A O 1
ATOM 1444 N N . VAL A 1 184 ? -31.360 -10.770 5.629 1.00 58.03 184 VAL A N 1
ATOM 1445 C CA . VAL A 1 184 ? -30.316 -10.102 4.856 1.00 58.03 184 VAL A CA 1
ATOM 1446 C C . VAL A 1 184 ? -31.049 -9.475 3.673 1.00 58.03 184 VAL A C 1
ATOM 1448 O O . VAL A 1 184 ? -31.678 -10.224 2.915 1.00 58.03 184 VAL A O 1
ATOM 1451 N N . PRO A 1 185 ? -31.047 -8.137 3.527 1.00 77.06 185 PRO A N 1
ATOM 1452 C CA . PRO A 1 185 ? -31.823 -7.479 2.490 1.00 77.06 185 PRO A CA 1
ATOM 1453 C C . PRO A 1 185 ? -31.424 -8.050 1.129 1.00 77.06 185 PRO A C 1
ATOM 1455 O O . PRO A 1 185 ? -30.242 -8.064 0.784 1.00 77.06 185 PRO A O 1
ATOM 1458 N N . GLN A 1 186 ? -32.395 -8.534 0.347 1.00 75.56 186 GLN A N 1
ATOM 1459 C CA . GLN A 1 186 ? -32.134 -9.111 -0.982 1.00 75.56 186 GLN A CA 1
ATOM 1460 C C . GLN A 1 186 ? -31.330 -8.168 -1.894 1.00 75.56 186 GLN A C 1
ATOM 1462 O O . GLN A 1 186 ? -30.626 -8.627 -2.794 1.00 75.56 186 GLN A O 1
ATOM 1467 N N . ASP A 1 187 ? -31.402 -6.863 -1.640 1.00 78.81 187 ASP A N 1
ATOM 1468 C CA . ASP A 1 187 ? -30.668 -5.841 -2.375 1.00 78.81 187 ASP A CA 1
ATOM 1469 C C . ASP A 1 187 ? -29.149 -5.900 -2.131 1.00 78.81 187 ASP A C 1
ATOM 1471 O O . ASP A 1 187 ? -28.382 -5.725 -3.075 1.00 78.81 187 ASP A O 1
ATOM 1475 N N . GLU A 1 188 ? -28.682 -6.248 -0.924 1.00 75.50 188 GLU A N 1
ATOM 1476 C CA . GLU A 1 188 ? -27.243 -6.422 -0.655 1.00 75.50 188 GLU A CA 1
ATOM 1477 C C . GLU A 1 188 ? -26.678 -7.651 -1.381 1.00 75.50 188 GLU A C 1
ATOM 1479 O O . GLU A 1 188 ? -25.577 -7.610 -1.936 1.00 75.50 188 GLU A O 1
ATOM 1484 N N . LEU A 1 189 ? -27.462 -8.734 -1.445 1.00 72.88 189 LEU A N 1
ATOM 1485 C CA . LEU A 1 189 ? -27.115 -9.941 -2.202 1.00 72.88 189 LEU A CA 1
ATOM 1486 C C . LEU A 1 189 ? -27.024 -9.666 -3.708 1.00 72.88 189 LEU A C 1
ATOM 1488 O O . LEU A 1 189 ? -26.126 -10.191 -4.369 1.00 72.88 189 LEU A O 1
ATOM 1492 N N . ARG A 1 190 ? -27.911 -8.820 -4.249 1.00 78.38 190 ARG A N 1
ATOM 1493 C CA . ARG A 1 190 ? -27.853 -8.382 -5.653 1.00 78.38 190 ARG A CA 1
ATOM 1494 C C . ARG A 1 190 ? -26.602 -7.556 -5.937 1.00 78.38 190 ARG A C 1
ATOM 1496 O O . ARG A 1 190 ? -25.860 -7.901 -6.849 1.00 78.38 190 ARG A O 1
ATOM 1503 N N . ILE A 1 191 ? -26.314 -6.549 -5.112 1.00 79.69 191 ILE A N 1
ATOM 1504 C CA . ILE A 1 191 ? -25.124 -5.696 -5.269 1.00 79.69 191 ILE A CA 1
ATOM 1505 C C . ILE A 1 191 ? -23.836 -6.531 -5.211 1.00 79.69 191 ILE A C 1
ATOM 1507 O O . ILE A 1 191 ? -22.921 -6.335 -6.015 1.00 79.69 191 ILE A O 1
ATOM 1511 N N . LEU A 1 192 ? -23.759 -7.495 -4.287 1.00 74.75 192 LEU A N 1
ATOM 1512 C CA . LEU A 1 192 ? -22.607 -8.388 -4.185 1.00 74.75 192 LEU A CA 1
ATOM 1513 C C . LEU A 1 192 ? -22.480 -9.293 -5.419 1.00 74.75 192 LEU A C 1
ATOM 1515 O O . LEU A 1 192 ? -21.378 -9.461 -5.942 1.00 74.75 192 LEU A O 1
ATOM 1519 N N . SER A 1 193 ? -23.595 -9.848 -5.903 1.00 78.06 193 SER A N 1
ATOM 1520 C CA . SER A 1 193 ? -23.635 -10.666 -7.121 1.00 78.06 193 SER A CA 1
ATOM 1521 C C . SER A 1 193 ? -23.162 -9.890 -8.352 1.00 78.06 193 SER A C 1
ATOM 1523 O O . SER A 1 193 ? -22.361 -10.405 -9.136 1.00 78.06 193 SER A O 1
ATOM 1525 N N . ASP A 1 194 ? -23.597 -8.640 -8.503 1.00 83.06 194 ASP A N 1
ATOM 1526 C CA . ASP A 1 194 ? -23.205 -7.780 -9.621 1.00 83.06 194 ASP A CA 1
ATOM 1527 C C . ASP A 1 194 ? -21.713 -7.430 -9.555 1.00 83.06 194 ASP A C 1
ATOM 1529 O O . ASP A 1 194 ? -21.000 -7.527 -10.557 1.00 83.06 194 ASP A O 1
ATOM 1533 N N . ARG A 1 195 ? -21.194 -7.124 -8.357 1.00 78.75 195 ARG A N 1
ATOM 1534 C CA . ARG A 1 195 ? -19.760 -6.868 -8.150 1.00 78.75 195 ARG A CA 1
ATOM 1535 C C . ARG A 1 195 ? -18.908 -8.097 -8.468 1.00 78.75 195 ARG A C 1
ATOM 1537 O O . ARG A 1 195 ? -17.864 -7.966 -9.107 1.00 78.75 195 ARG A O 1
ATOM 1544 N N . MET A 1 196 ? -19.343 -9.287 -8.049 1.00 72.38 196 MET A N 1
ATOM 1545 C CA . MET A 1 196 ? -18.650 -10.538 -8.374 1.00 72.38 196 MET A CA 1
ATOM 1546 C C . MET A 1 196 ? -18.688 -10.827 -9.875 1.00 72.38 196 MET A C 1
ATOM 1548 O O . MET A 1 196 ? -17.665 -11.196 -10.444 1.00 72.38 196 MET A O 1
ATOM 1552 N N . SER A 1 197 ? -19.831 -10.605 -10.525 1.00 77.69 197 SER A N 1
ATOM 1553 C CA . SER A 1 197 ? -19.990 -10.820 -11.968 1.00 77.69 197 SER A CA 1
ATOM 1554 C C . SER A 1 197 ? -19.087 -9.891 -12.780 1.00 77.69 197 SER A C 1
ATOM 1556 O O . SER A 1 197 ? -18.380 -10.352 -13.673 1.00 77.69 197 SER A O 1
ATOM 1558 N N . SER A 1 198 ? -19.027 -8.609 -12.410 1.00 74.94 198 SER A N 1
ATOM 1559 C CA . SER A 1 198 ? -18.114 -7.634 -13.019 1.00 74.94 198 SER A CA 1
ATOM 1560 C C . SER A 1 198 ? -16.644 -8.045 -12.862 1.00 74.94 198 SER A C 1
ATOM 1562 O O . SER A 1 198 ? -15.881 -8.040 -13.829 1.00 74.94 198 SER A O 1
ATOM 1564 N N . LYS A 1 199 ? -16.248 -8.509 -11.667 1.00 76.94 199 LYS A N 1
ATOM 1565 C CA . LYS A 1 199 ? -14.879 -8.984 -11.417 1.00 76.94 199 LYS A CA 1
ATOM 1566 C C . LYS A 1 199 ? -14.526 -10.231 -12.236 1.00 76.94 199 LYS A C 1
ATOM 1568 O O . LYS A 1 199 ? -13.404 -10.335 -12.728 1.00 76.94 199 LYS A O 1
ATOM 1573 N N . ILE A 1 200 ? -15.473 -11.156 -12.408 1.00 75.94 200 ILE A N 1
ATOM 1574 C CA . ILE A 1 200 ? -15.294 -12.350 -13.248 1.00 75.94 200 ILE A CA 1
ATOM 1575 C C . ILE A 1 200 ? -15.092 -11.956 -14.717 1.00 75.94 200 ILE A C 1
ATOM 1577 O O . ILE A 1 200 ? -14.216 -12.522 -15.374 1.00 75.94 200 ILE A O 1
ATOM 1581 N N . GLU A 1 201 ? -15.859 -10.990 -15.229 1.00 78.69 201 GLU A N 1
ATOM 1582 C CA . GLU A 1 201 ? -15.735 -10.562 -16.627 1.00 78.69 201 GLU A CA 1
ATOM 1583 C C . GLU A 1 201 ? -14.405 -9.835 -16.879 1.00 78.69 201 GLU A C 1
ATOM 1585 O O . GLU A 1 201 ? -13.691 -10.190 -17.813 1.00 78.69 201 GLU A O 1
ATOM 1590 N N . SER A 1 202 ? -13.995 -8.933 -15.980 1.00 76.25 202 SER A N 1
ATOM 1591 C CA . SER A 1 202 ? -12.678 -8.276 -16.045 1.00 76.25 202 SER A CA 1
ATOM 1592 C C . SER A 1 202 ? -11.524 -9.289 -16.039 1.00 76.25 202 SER A C 1
ATOM 1594 O O . SER A 1 202 ? -10.619 -9.239 -16.878 1.00 76.25 202 SER A O 1
ATOM 1596 N N . MET A 1 203 ? -11.585 -10.294 -15.156 1.00 70.94 203 MET A N 1
ATOM 1597 C CA . MET A 1 203 ? -10.600 -11.376 -15.157 1.00 70.94 203 MET A CA 1
ATOM 1598 C C . MET A 1 203 ? -10.588 -12.129 -16.491 1.00 70.94 203 MET A C 1
ATOM 1600 O O . MET A 1 203 ? -9.515 -12.414 -17.024 1.00 70.94 203 MET A O 1
ATOM 1604 N N . ARG A 1 204 ? -11.761 -12.452 -17.050 1.00 81.25 204 ARG A N 1
ATOM 1605 C CA . ARG A 1 204 ? -11.874 -13.143 -18.342 1.00 81.25 204 ARG A CA 1
ATOM 1606 C C . ARG A 1 204 ? -11.243 -12.332 -19.476 1.00 81.25 204 ARG A C 1
ATOM 1608 O O . ARG A 1 204 ? -10.530 -12.923 -20.288 1.00 81.25 204 ARG A O 1
ATOM 1615 N N . GLU A 1 205 ? -11.478 -11.025 -19.533 1.00 78.62 205 GLU A N 1
ATOM 1616 C CA . GLU A 1 205 ? -10.870 -10.141 -20.535 1.00 78.62 205 GLU A CA 1
ATOM 1617 C C . GLU A 1 205 ? -9.341 -10.135 -20.422 1.00 78.62 205 GLU A C 1
ATOM 1619 O O . GLU A 1 205 ? -8.646 -10.327 -21.423 1.00 78.62 205 GLU A O 1
ATOM 1624 N N . SER A 1 206 ? -8.808 -10.035 -19.201 1.00 75.31 206 SER A N 1
ATOM 1625 C CA . SER A 1 206 ? -7.364 -10.127 -18.942 1.00 75.31 206 SER A CA 1
ATOM 1626 C C . SER A 1 206 ? -6.770 -11.457 -19.435 1.00 75.31 206 SER A C 1
ATOM 1628 O O . SER A 1 206 ? -5.751 -11.471 -20.132 1.00 75.31 206 SER A O 1
ATOM 1630 N N . TYR A 1 207 ? -7.453 -12.586 -19.199 1.00 75.12 207 TYR A N 1
ATOM 1631 C CA . TYR A 1 207 ? -7.028 -13.890 -19.731 1.00 75.12 207 TYR A CA 1
ATOM 1632 C C . TYR A 1 207 ? -7.008 -13.938 -21.259 1.00 75.12 207 TYR A C 1
ATOM 1634 O O . TYR A 1 207 ? -6.092 -14.515 -21.850 1.00 75.12 207 TYR A O 1
ATOM 1642 N N . GLN A 1 208 ? -8.012 -13.354 -21.914 1.00 79.75 208 GLN A N 1
ATOM 1643 C CA . GLN A 1 208 ? -8.059 -13.305 -23.375 1.00 79.75 208 GLN A CA 1
ATOM 1644 C C . GLN A 1 208 ? -6.910 -12.467 -23.944 1.00 79.75 208 GLN A C 1
ATOM 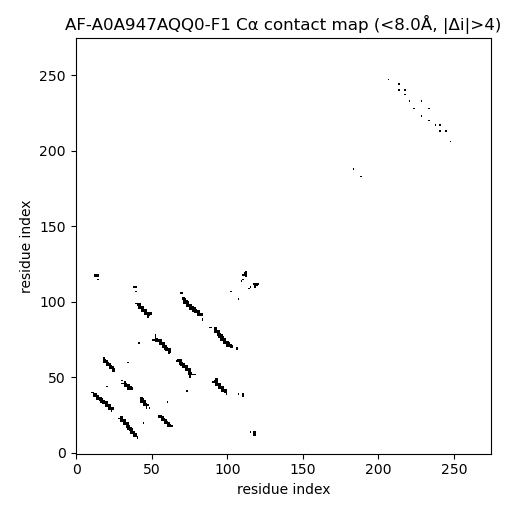1646 O O . GLN A 1 208 ? -6.289 -12.878 -24.926 1.00 79.75 208 GLN A O 1
ATOM 1651 N N . GLN A 1 209 ? -6.573 -11.346 -23.299 1.00 74.12 209 GLN A N 1
ATOM 1652 C CA . GLN A 1 209 ? -5.432 -10.513 -23.685 1.00 74.12 209 GLN A CA 1
ATOM 1653 C C . GLN A 1 209 ? -4.099 -11.256 -23.527 1.00 74.12 209 GLN A C 1
ATOM 1655 O O . GLN A 1 209 ? -3.279 -11.242 -24.447 1.00 74.12 209 GLN A O 1
ATOM 1660 N N . GLN A 1 210 ? -3.895 -11.967 -22.413 1.00 78.38 210 GLN A N 1
ATOM 1661 C CA . GLN A 1 210 ? -2.682 -12.766 -22.198 1.00 78.38 210 GLN A CA 1
ATOM 1662 C C . GLN A 1 210 ? -2.541 -13.892 -23.231 1.00 78.38 210 GLN A C 1
ATOM 1664 O O . GLN A 1 210 ? -1.464 -14.081 -23.799 1.00 78.38 210 GLN A O 1
ATOM 1669 N N . ALA A 1 211 ? -3.630 -14.600 -23.543 1.00 80.88 211 ALA A N 1
ATOM 1670 C CA . ALA A 1 211 ? -3.624 -15.646 -24.565 1.00 80.88 211 ALA A CA 1
ATOM 1671 C C . ALA A 1 211 ? -3.295 -15.094 -25.967 1.00 80.88 211 ALA A C 1
ATOM 1673 O O . ALA A 1 211 ? -2.529 -15.706 -26.718 1.00 80.88 211 ALA A O 1
ATOM 1674 N N . ALA A 1 212 ? -3.828 -13.917 -26.314 1.00 77.81 212 ALA A N 1
ATOM 1675 C CA . ALA A 1 212 ? -3.513 -13.244 -27.573 1.00 77.81 212 ALA A CA 1
ATOM 1676 C C . ALA A 1 212 ? -2.038 -12.812 -27.642 1.00 77.81 212 ALA A C 1
ATOM 1678 O O . ALA A 1 212 ? -1.393 -12.999 -28.675 1.00 77.81 212 ALA A O 1
ATOM 1679 N N . ALA A 1 213 ? -1.483 -12.295 -26.541 1.00 72.75 213 ALA A N 1
ATOM 1680 C CA . ALA A 1 213 ? -0.075 -11.911 -26.458 1.00 72.75 213 ALA A CA 1
ATOM 1681 C C . ALA A 1 213 ? 0.861 -13.115 -26.649 1.00 72.75 213 ALA A C 1
ATOM 1683 O O . ALA A 1 213 ? 1.803 -13.031 -27.435 1.00 72.75 213 ALA A O 1
ATOM 1684 N N . ILE A 1 214 ? 0.568 -14.250 -26.004 1.00 80.06 214 ILE A N 1
ATOM 1685 C CA . ILE A 1 214 ? 1.324 -15.502 -26.183 1.00 80.06 214 ILE A CA 1
ATOM 1686 C C . ILE A 1 214 ? 1.290 -15.948 -27.647 1.00 80.06 214 ILE A C 1
ATOM 1688 O O . ILE A 1 214 ? 2.339 -16.221 -28.226 1.00 80.06 214 ILE A O 1
ATOM 1692 N N . THR A 1 215 ? 0.112 -15.923 -28.274 1.00 83.56 215 THR A N 1
ATOM 1693 C CA . THR A 1 215 ? -0.053 -16.299 -29.688 1.00 83.56 215 THR A CA 1
ATOM 1694 C C . THR A 1 215 ? 0.771 -15.394 -30.623 1.00 83.56 215 THR A C 1
ATOM 1696 O O . THR A 1 215 ? 1.381 -15.866 -31.583 1.00 83.56 215 THR A O 1
ATOM 1699 N N . GLU A 1 216 ? 0.837 -14.084 -30.356 1.00 83.06 216 GLU A N 1
ATOM 1700 C CA . GLU A 1 216 ? 1.673 -13.162 -31.143 1.00 83.06 216 GLU A CA 1
ATOM 1701 C C . GLU A 1 216 ? 3.173 -13.399 -30.911 1.00 83.06 216 GLU A C 1
ATOM 1703 O O . GLU A 1 216 ? 3.955 -13.306 -31.861 1.00 83.06 216 GLU A O 1
ATOM 1708 N N . ILE A 1 217 ? 3.588 -13.742 -29.685 1.00 77.50 217 ILE A N 1
ATOM 1709 C CA . ILE A 1 217 ? 4.980 -14.113 -29.393 1.00 77.50 217 ILE A CA 1
ATOM 1710 C C . ILE A 1 217 ? 5.358 -15.381 -30.163 1.00 77.50 217 ILE A C 1
ATOM 1712 O O . ILE A 1 217 ? 6.383 -15.377 -30.842 1.00 77.50 217 ILE A O 1
ATOM 1716 N N . GLU A 1 218 ? 4.524 -16.424 -30.140 1.00 82.94 218 GLU A N 1
ATOM 1717 C CA . GLU A 1 218 ? 4.745 -17.657 -30.909 1.00 82.94 218 GLU A CA 1
ATOM 1718 C C . GLU A 1 218 ? 4.883 -17.362 -32.412 1.00 82.94 218 GLU A C 1
ATOM 1720 O O . GLU A 1 218 ? 5.823 -17.820 -33.065 1.00 82.94 218 GLU A O 1
ATOM 1725 N N . LYS A 1 219 ? 4.012 -16.503 -32.959 1.00 84.44 219 LYS A N 1
ATOM 1726 C CA . LYS A 1 219 ? 4.073 -16.072 -34.364 1.00 84.44 219 LYS A CA 1
ATOM 1727 C C . LYS A 1 219 ? 5.333 -15.267 -34.693 1.00 84.44 219 LYS A C 1
ATOM 1729 O O . LYS A 1 219 ? 5.807 -15.289 -35.831 1.00 84.44 219 LYS A O 1
ATOM 1734 N N . ARG A 1 220 ? 5.857 -14.479 -33.751 1.00 79.00 220 ARG A N 1
ATOM 1735 C CA . ARG A 1 220 ? 7.141 -13.778 -33.919 1.00 79.00 220 ARG A CA 1
ATOM 1736 C C . ARG A 1 220 ? 8.307 -14.753 -33.856 1.00 79.00 220 ARG A C 1
ATOM 1738 O O . ARG A 1 220 ? 9.215 -14.618 -34.667 1.00 79.00 220 ARG A O 1
ATOM 1745 N N . LEU A 1 221 ? 8.255 -15.740 -32.963 1.00 78.56 221 LEU A N 1
ATOM 1746 C CA . LEU A 1 221 ? 9.276 -16.778 -32.846 1.00 78.56 221 LEU A CA 1
ATOM 1747 C C . LEU A 1 221 ? 9.406 -17.579 -34.146 1.00 78.56 221 LEU A C 1
ATOM 1749 O O . LEU A 1 221 ? 10.506 -17.704 -34.670 1.00 78.56 221 LEU A O 1
ATOM 1753 N N . ALA A 1 222 ? 8.278 -18.006 -34.721 1.00 81.44 222 ALA A N 1
ATOM 1754 C CA . ALA A 1 222 ? 8.246 -18.731 -35.993 1.00 81.44 222 ALA A CA 1
ATOM 1755 C C . ALA A 1 222 ? 8.810 -17.915 -37.173 1.00 81.44 222 ALA A C 1
ATOM 1757 O O . ALA A 1 222 ? 9.353 -18.474 -38.114 1.00 81.44 222 ALA A O 1
ATOM 1758 N N . ARG A 1 223 ? 8.711 -16.577 -37.128 1.00 79.69 223 ARG A N 1
ATOM 1759 C CA . ARG A 1 223 ? 9.321 -15.685 -38.134 1.00 79.69 223 ARG A CA 1
ATOM 1760 C C . ARG A 1 223 ? 10.828 -15.492 -37.941 1.00 79.69 223 ARG A C 1
ATOM 1762 O O . ARG A 1 223 ? 11.495 -15.055 -38.871 1.00 79.69 223 ARG A O 1
ATOM 1769 N N . MET A 1 224 ? 11.347 -15.745 -36.740 1.00 73.06 224 MET A N 1
ATOM 1770 C CA . MET A 1 224 ? 12.764 -15.574 -36.401 1.00 73.06 224 MET A CA 1
ATOM 1771 C C . MET A 1 224 ? 13.603 -16.836 -36.642 1.00 73.06 224 MET A C 1
ATOM 1773 O O . MET A 1 224 ? 14.827 -16.748 -36.612 1.00 73.06 224 MET A O 1
ATOM 1777 N N . GLU A 1 225 ? 12.972 -17.978 -36.925 1.00 66.31 225 GLU A N 1
ATOM 1778 C CA . GLU A 1 225 ? 13.642 -19.260 -37.205 1.00 66.31 225 GLU A CA 1
ATOM 1779 C C . GLU A 1 225 ? 14.587 -19.183 -38.433 1.00 66.31 225 GLU A C 1
ATOM 1781 O O . GLU A 1 225 ? 15.520 -19.972 -38.542 1.00 66.31 225 GLU A O 1
ATOM 1786 N N . ASP A 1 226 ? 14.446 -18.150 -39.278 1.00 71.31 226 ASP A N 1
ATOM 1787 C CA . ASP A 1 226 ? 15.274 -17.908 -40.470 1.00 71.31 226 ASP A CA 1
ATOM 1788 C C . ASP A 1 226 ? 16.502 -16.985 -40.248 1.00 71.31 226 ASP A C 1
ATOM 1790 O O . ASP A 1 226 ? 17.240 -16.710 -41.199 1.00 71.31 226 ASP A O 1
ATOM 1794 N N . GLY A 1 227 ? 16.763 -16.465 -39.034 1.00 65.69 227 GLY A N 1
ATOM 1795 C CA . GLY A 1 227 ? 17.783 -15.417 -38.848 1.00 65.69 227 GLY A CA 1
ATOM 1796 C C . GLY A 1 227 ? 18.473 -15.323 -37.479 1.00 65.69 227 GLY A C 1
ATOM 1797 O O . GLY A 1 227 ? 17.876 -14.921 -36.488 1.00 65.69 227 GLY A O 1
ATOM 1798 N N . SER A 1 228 ? 19.785 -15.592 -37.473 1.00 62.88 228 SER A N 1
ATOM 1799 C CA . SER A 1 228 ? 20.847 -15.157 -36.533 1.00 62.88 228 SER A CA 1
ATOM 1800 C C . SER A 1 228 ? 20.698 -15.343 -35.010 1.00 62.88 228 SER A C 1
ATOM 1802 O O . SER A 1 228 ? 21.598 -14.923 -34.279 1.00 62.88 228 SER A O 1
ATOM 1804 N N . ILE A 1 229 ? 19.625 -15.936 -34.491 1.00 72.06 229 ILE A N 1
ATOM 1805 C CA . ILE A 1 229 ? 19.478 -16.231 -33.056 1.00 72.06 229 ILE A CA 1
ATOM 1806 C C . ILE A 1 229 ? 19.964 -17.661 -32.793 1.00 72.06 229 ILE A C 1
ATOM 1808 O O . ILE A 1 229 ? 19.670 -18.563 -33.572 1.00 72.06 229 ILE A O 1
ATOM 1812 N N . SER A 1 230 ? 20.733 -17.884 -31.718 1.00 77.25 230 SER A N 1
ATOM 1813 C CA . SER A 1 230 ? 21.180 -19.241 -31.385 1.00 77.25 230 SER A CA 1
ATOM 1814 C C . SER A 1 230 ? 19.973 -20.117 -31.054 1.00 77.25 230 SER A C 1
ATOM 1816 O O . SER A 1 230 ? 19.144 -19.745 -30.224 1.00 77.25 230 SER A O 1
ATOM 1818 N N . GLU A 1 231 ? 19.906 -21.287 -31.681 1.00 79.44 231 GLU A N 1
ATOM 1819 C CA . GLU A 1 231 ? 18.843 -22.293 -31.533 1.00 79.44 231 GLU A CA 1
ATOM 1820 C C . GLU A 1 231 ? 18.508 -22.571 -30.054 1.00 79.44 231 GLU A C 1
ATOM 1822 O O . GLU A 1 231 ? 17.348 -22.593 -29.655 1.00 79.44 231 GLU A O 1
ATOM 1827 N N . THR A 1 232 ? 19.530 -22.577 -29.193 1.00 78.25 232 THR A N 1
ATOM 1828 C CA . THR A 1 232 ? 19.397 -22.723 -27.734 1.00 78.25 232 THR A CA 1
ATOM 1829 C C . THR A 1 232 ? 18.530 -21.659 -27.053 1.00 78.25 232 THR A C 1
ATOM 1831 O O . THR A 1 232 ? 17.804 -21.978 -26.116 1.00 78.25 232 THR A O 1
ATOM 1834 N N . LYS A 1 233 ? 18.575 -20.397 -27.501 1.00 77.62 233 LYS A N 1
ATOM 1835 C CA . LYS A 1 233 ? 17.731 -19.324 -26.945 1.00 77.62 233 LYS A CA 1
ATOM 1836 C C . LYS A 1 233 ? 16.292 -19.430 -27.439 1.00 77.62 233 LYS A C 1
ATOM 1838 O O . LYS A 1 233 ? 15.375 -19.056 -26.715 1.00 77.62 233 LYS A O 1
ATOM 1843 N N . ILE A 1 234 ? 16.097 -19.928 -28.660 1.00 78.75 234 ILE A N 1
ATOM 1844 C CA . ILE A 1 234 ? 14.765 -20.174 -29.223 1.00 78.75 234 ILE A CA 1
ATOM 1845 C C . ILE A 1 234 ? 14.077 -21.290 -28.427 1.00 78.75 234 ILE A C 1
ATOM 1847 O O . ILE A 1 234 ? 12.926 -21.119 -28.025 1.00 78.75 234 ILE A O 1
ATOM 1851 N N . ASP A 1 235 ? 14.792 -22.370 -28.109 1.00 79.94 235 ASP A N 1
ATOM 1852 C CA . ASP A 1 235 ? 14.257 -23.479 -27.311 1.00 79.94 235 ASP A CA 1
ATOM 1853 C C . ASP A 1 235 ? 13.948 -23.088 -25.859 1.00 79.94 235 ASP A C 1
ATOM 1855 O O . ASP A 1 235 ? 12.928 -23.511 -25.309 1.00 79.94 235 ASP A O 1
ATOM 1859 N N . GLU A 1 236 ? 14.769 -22.235 -25.238 1.00 74.00 236 GLU A N 1
ATOM 1860 C CA . GLU A 1 236 ? 14.490 -21.710 -23.895 1.00 74.00 236 GLU A CA 1
ATOM 1861 C C . GLU A 1 236 ? 13.207 -20.862 -23.884 1.00 74.00 236 GLU A C 1
ATOM 1863 O O . GLU A 1 236 ? 12.341 -21.051 -23.027 1.00 74.00 236 GLU A O 1
ATOM 1868 N N . ILE A 1 237 ? 13.026 -19.988 -24.883 1.00 78.75 237 ILE A N 1
ATOM 1869 C CA . ILE A 1 237 ? 11.801 -19.187 -25.020 1.00 78.75 237 ILE A CA 1
ATOM 1870 C C . ILE A 1 237 ? 10.586 -20.086 -25.289 1.00 78.75 237 ILE A C 1
ATOM 1872 O O . ILE A 1 237 ? 9.533 -19.878 -24.686 1.00 78.75 237 ILE A O 1
ATOM 1876 N N . ARG A 1 238 ? 10.723 -21.105 -26.146 1.00 81.69 238 ARG A N 1
ATOM 1877 C CA . ARG A 1 238 ? 9.657 -22.077 -26.438 1.00 81.69 238 ARG A CA 1
ATOM 1878 C C . ARG A 1 238 ? 9.239 -22.833 -25.172 1.00 81.69 238 ARG A C 1
ATOM 1880 O O . ARG A 1 238 ? 8.051 -22.915 -24.879 1.00 81.69 238 ARG A O 1
ATOM 1887 N N . THR A 1 239 ? 10.206 -23.272 -24.367 1.00 77.75 239 THR A N 1
ATOM 1888 C CA . THR A 1 239 ? 9.958 -23.957 -23.086 1.00 77.75 239 THR A CA 1
ATOM 1889 C C . THR A 1 239 ? 9.211 -23.058 -22.095 1.00 77.75 239 THR A C 1
ATOM 1891 O O . THR A 1 239 ? 8.262 -23.496 -21.443 1.00 77.75 239 THR A O 1
ATOM 1894 N N . LEU A 1 240 ? 9.602 -21.782 -21.987 1.00 73.00 240 LEU A N 1
ATOM 1895 C CA . LEU A 1 240 ? 8.920 -20.818 -21.117 1.00 73.00 240 LEU A CA 1
ATOM 1896 C C . LEU A 1 240 ? 7.487 -20.523 -21.585 1.00 73.00 240 LEU A C 1
ATOM 1898 O O . LEU A 1 240 ? 6.584 -20.423 -20.754 1.00 73.00 240 LEU A O 1
ATOM 1902 N N . LEU A 1 241 ? 7.261 -20.421 -22.898 1.00 79.62 241 LEU A N 1
ATOM 1903 C CA . LEU A 1 241 ? 5.924 -20.231 -23.472 1.00 79.62 241 LEU A CA 1
ATOM 1904 C C . LEU A 1 241 ? 5.016 -21.438 -23.220 1.00 79.62 241 LEU A C 1
ATOM 1906 O O . LEU A 1 241 ? 3.859 -21.259 -22.837 1.00 79.62 241 LEU A O 1
ATOM 1910 N N . GLU A 1 242 ? 5.532 -22.658 -23.369 1.00 82.25 242 GLU A N 1
ATOM 1911 C CA . GLU A 1 242 ? 4.779 -23.878 -23.067 1.00 82.25 242 GLU A CA 1
ATOM 1912 C C . GLU A 1 242 ? 4.388 -23.952 -21.588 1.00 82.25 242 GLU A C 1
ATOM 1914 O O . GLU A 1 242 ? 3.228 -24.234 -21.276 1.00 82.25 242 GLU A O 1
ATOM 1919 N N . ALA A 1 243 ? 5.315 -23.630 -20.680 1.00 72.00 243 ALA A N 1
ATOM 1920 C CA . ALA A 1 243 ? 5.033 -23.585 -19.247 1.00 72.00 243 ALA A CA 1
ATOM 1921 C C . ALA A 1 243 ? 3.913 -22.581 -18.919 1.00 72.00 243 ALA A C 1
ATOM 1923 O O . ALA A 1 243 ? 2.940 -22.938 -18.252 1.00 72.00 243 ALA A O 1
ATOM 1924 N N . LEU A 1 244 ? 3.989 -21.360 -19.463 1.00 76.00 244 LEU A N 1
ATOM 1925 C CA . LEU A 1 244 ? 2.948 -20.340 -19.289 1.00 76.00 244 LEU A CA 1
ATOM 1926 C C . LEU A 1 244 ? 1.598 -20.780 -19.878 1.00 76.00 244 LEU A C 1
ATOM 1928 O O . LEU A 1 244 ? 0.549 -20.568 -19.270 1.00 76.00 244 LEU A O 1
ATOM 1932 N N . SER A 1 245 ? 1.605 -21.431 -21.042 1.00 83.06 245 SER A N 1
ATOM 1933 C CA . SER A 1 245 ? 0.393 -21.945 -21.690 1.00 83.06 245 SER A CA 1
ATOM 1934 C C . SER A 1 245 ? -0.308 -23.016 -20.844 1.00 83.06 245 SER A C 1
ATOM 1936 O O . SER A 1 245 ? -1.539 -23.012 -20.722 1.00 83.06 245 SER A O 1
ATOM 1938 N N . VAL A 1 246 ? 0.456 -23.915 -20.214 1.00 80.38 246 VAL A N 1
ATOM 1939 C CA . VAL A 1 246 ? -0.080 -24.929 -19.291 1.00 80.38 246 VAL A CA 1
ATOM 1940 C C . VAL A 1 246 ? -0.703 -24.273 -18.058 1.00 80.38 246 VAL A C 1
ATOM 1942 O O . VAL A 1 246 ? -1.828 -24.623 -17.691 1.00 80.38 246 VAL A O 1
ATOM 1945 N N . GLU A 1 247 ? -0.027 -23.293 -17.457 1.00 74.88 247 GLU A N 1
ATOM 1946 C CA . GLU A 1 247 ? -0.548 -22.571 -16.290 1.00 74.88 247 GLU A CA 1
ATOM 1947 C C . GLU A 1 247 ? -1.863 -21.848 -16.607 1.00 74.88 247 GLU A C 1
ATOM 1949 O O . GLU A 1 247 ? -2.848 -22.000 -15.880 1.00 74.88 247 GLU A O 1
ATOM 1954 N N . LEU A 1 248 ? -1.939 -21.148 -17.742 1.00 78.06 248 LEU A N 1
ATOM 1955 C CA . LEU A 1 248 ? 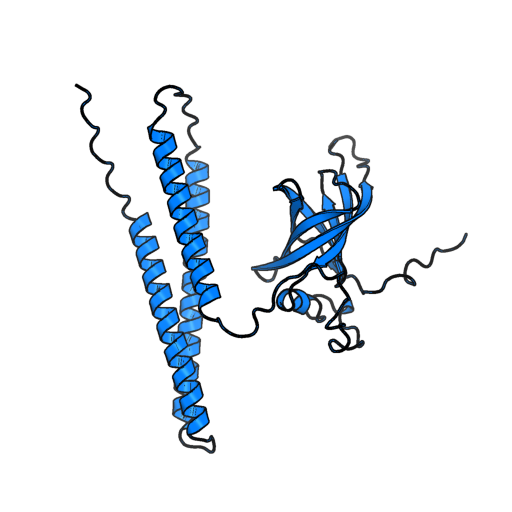-3.167 -20.468 -18.159 1.00 78.06 248 LEU A CA 1
ATOM 1956 C C . LEU A 1 248 ? -4.332 -21.436 -18.393 1.00 78.06 248 LEU A C 1
ATOM 1958 O O . LEU A 1 248 ? -5.470 -21.137 -18.016 1.00 78.06 248 LEU A O 1
ATOM 1962 N N . LYS A 1 249 ? -4.075 -22.616 -18.971 1.00 81.31 249 LYS A N 1
ATOM 1963 C CA . LYS A 1 249 ? -5.105 -23.658 -19.129 1.00 81.31 249 LYS A CA 1
ATOM 1964 C C . LYS A 1 249 ? -5.614 -24.163 -17.780 1.00 81.31 249 LYS A C 1
ATOM 1966 O O . LYS A 1 249 ? -6.826 -24.343 -17.624 1.00 81.31 249 LYS A O 1
ATOM 1971 N N . GLN A 1 250 ? -4.724 -24.358 -16.808 1.00 77.00 250 GLN A N 1
ATOM 1972 C CA . GLN A 1 250 ? -5.120 -24.792 -15.470 1.00 77.00 250 GLN A CA 1
ATOM 1973 C C . GLN A 1 250 ? -5.988 -23.736 -14.786 1.00 77.00 250 GLN A C 1
ATOM 1975 O O . GLN A 1 250 ? -7.046 -24.061 -14.246 1.00 77.00 250 GLN A O 1
ATOM 1980 N N . ILE A 1 251 ? -5.589 -22.464 -14.854 1.00 74.69 251 ILE A N 1
ATOM 1981 C CA . ILE A 1 251 ? -6.353 -21.391 -14.220 1.00 74.69 251 ILE A CA 1
ATOM 1982 C C . ILE A 1 251 ? -7.736 -21.242 -14.865 1.00 74.69 251 ILE A C 1
ATOM 1984 O O . ILE A 1 251 ? -8.737 -21.143 -14.154 1.00 74.69 251 ILE A O 1
ATOM 1988 N N . LYS A 1 252 ? -7.825 -21.317 -16.199 1.00 83.62 252 LYS A N 1
ATOM 1989 C CA . LYS A 1 252 ? -9.112 -21.313 -16.912 1.00 83.62 252 LYS A CA 1
ATOM 1990 C C . LYS A 1 252 ? -10.025 -22.458 -16.462 1.00 83.62 252 LYS A C 1
ATOM 1992 O O . LYS A 1 252 ? -11.230 -22.254 -16.308 1.00 83.62 252 LYS A O 1
ATOM 1997 N N . THR A 1 253 ? -9.462 -23.646 -16.249 1.00 81.25 253 THR A N 1
ATOM 1998 C CA . THR A 1 253 ? -10.214 -24.819 -15.777 1.00 81.25 253 THR A CA 1
ATOM 1999 C C . THR A 1 253 ? -10.759 -24.575 -14.372 1.00 81.25 253 THR A C 1
ATOM 2001 O O . THR A 1 253 ? -11.966 -24.672 -14.169 1.00 81.25 253 THR A O 1
ATOM 2004 N N . ASN A 1 254 ? -9.911 -24.115 -13.446 1.00 76.69 254 ASN A N 1
ATOM 2005 C CA . ASN A 1 254 ? -10.317 -23.794 -12.076 1.00 76.69 254 ASN A CA 1
ATOM 2006 C C . ASN A 1 254 ? -11.410 -22.709 -12.032 1.00 76.69 254 ASN A C 1
ATOM 2008 O O . ASN A 1 254 ? -12.367 -22.822 -11.270 1.00 76.69 254 ASN A O 1
ATOM 2012 N N . LEU A 1 255 ? -11.299 -21.671 -12.869 1.00 78.62 255 LEU A N 1
ATOM 2013 C CA . LEU A 1 255 ? -12.307 -20.609 -12.958 1.00 78.62 255 LEU A CA 1
ATOM 2014 C C . LEU A 1 255 ? -13.652 -21.154 -13.467 1.00 78.62 255 LEU A C 1
ATOM 2016 O O . LEU A 1 255 ? -14.710 -20.784 -12.962 1.00 78.62 255 LEU A O 1
ATOM 2020 N N . THR A 1 256 ? -13.612 -22.071 -14.437 1.00 81.31 256 THR A N 1
ATOM 2021 C CA . THR A 1 256 ? -14.814 -22.718 -14.984 1.00 81.31 256 THR A CA 1
ATOM 2022 C C . THR A 1 256 ? -15.486 -23.614 -13.940 1.00 81.31 256 THR A C 1
ATOM 2024 O O . THR A 1 256 ? -16.708 -23.590 -13.809 1.00 81.31 256 THR A O 1
ATOM 2027 N N . GLU A 1 257 ? -14.706 -24.363 -13.157 1.00 78.94 257 GLU A N 1
ATOM 2028 C CA . GLU A 1 257 ? -15.213 -25.189 -12.054 1.00 78.94 257 GLU A CA 1
ATOM 2029 C C . GLU A 1 257 ? -15.855 -24.342 -10.950 1.00 78.94 257 GLU A C 1
ATOM 2031 O O . GLU A 1 257 ? -16.950 -24.661 -10.483 1.00 78.94 257 GLU A O 1
ATOM 2036 N N . GLN A 1 258 ? -15.225 -23.223 -10.577 1.00 75.69 258 GLN A N 1
ATOM 2037 C CA . GLN A 1 258 ? -15.800 -22.273 -9.623 1.00 75.69 258 GLN A CA 1
ATOM 2038 C C . GLN A 1 258 ? -17.124 -21.697 -10.133 1.00 75.69 258 GLN A C 1
ATOM 2040 O O . GLN A 1 258 ? -18.100 -21.633 -9.385 1.00 75.69 258 GLN A O 1
ATOM 2045 N N . GLN A 1 259 ? -17.196 -21.337 -11.415 1.00 79.19 259 GLN A N 1
ATOM 2046 C CA . GLN A 1 259 ? -18.423 -20.814 -12.011 1.00 79.19 259 GLN A CA 1
ATOM 2047 C C . GLN A 1 259 ? -19.534 -21.876 -12.073 1.00 79.19 259 GLN A C 1
ATOM 2049 O O . GLN A 1 259 ? -20.692 -21.572 -11.779 1.00 79.19 259 GLN A O 1
ATOM 2054 N N . ALA A 1 260 ? -19.188 -23.134 -12.365 1.00 81.38 260 ALA A N 1
ATOM 2055 C CA . ALA A 1 260 ? -20.132 -24.248 -12.333 1.00 81.38 260 ALA A CA 1
ATOM 2056 C C . ALA A 1 260 ? -20.698 -24.481 -10.920 1.00 81.38 260 ALA A C 1
ATOM 2058 O O . ALA A 1 260 ? -21.911 -24.650 -10.775 1.00 81.38 260 ALA A O 1
ATOM 2059 N N . ALA A 1 261 ? -19.851 -24.415 -9.886 1.00 73.56 261 ALA A N 1
ATOM 2060 C CA . ALA A 1 261 ? -20.258 -24.568 -8.488 1.00 73.56 261 ALA A CA 1
ATOM 2061 C C . ALA A 1 261 ? -21.217 -23.462 -8.015 1.00 73.56 261 ALA A C 1
ATOM 2063 O O . ALA A 1 261 ? -22.122 -23.731 -7.228 1.00 73.56 261 ALA A O 1
ATOM 2064 N N . ILE A 1 262 ? -21.057 -22.234 -8.522 1.00 75.00 262 ILE A N 1
ATOM 2065 C CA . ILE A 1 262 ? -21.974 -21.121 -8.230 1.00 75.00 262 ILE A CA 1
ATOM 2066 C C . ILE A 1 262 ? -23.309 -21.311 -8.963 1.00 75.00 262 ILE A C 1
ATOM 2068 O O . ILE A 1 262 ? -24.368 -21.081 -8.384 1.00 75.00 262 ILE A O 1
ATOM 2072 N N . SER A 1 263 ? -23.276 -21.749 -10.227 1.00 74.88 263 SER A N 1
ATOM 2073 C CA . SER A 1 263 ? -24.491 -21.911 -11.042 1.00 74.88 263 SER A CA 1
ATOM 2074 C C . SER A 1 263 ? -25.393 -23.072 -10.602 1.00 74.88 263 SER A C 1
ATOM 2076 O O . SER A 1 263 ? -26.603 -23.010 -10.806 1.00 74.88 263 SER A O 1
ATOM 2078 N N . ASN A 1 264 ? -24.822 -24.109 -9.981 1.00 81.75 264 ASN A N 1
ATO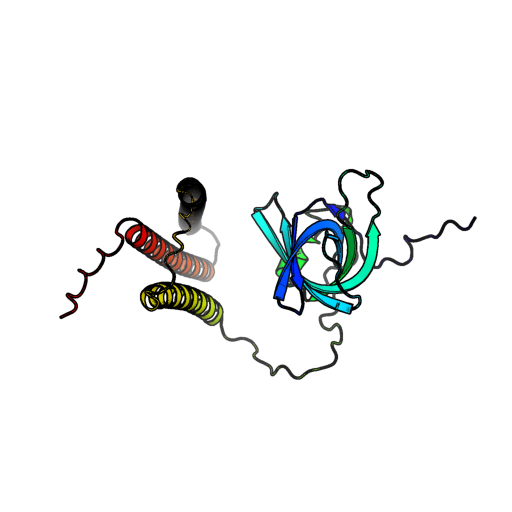M 2079 C CA . ASN A 1 264 ? -25.533 -25.306 -9.535 1.00 81.75 264 ASN A CA 1
ATOM 2080 C C . ASN A 1 264 ? -25.293 -25.535 -8.037 1.00 81.75 264 ASN A C 1
ATOM 2082 O O . ASN A 1 264 ? -24.502 -26.414 -7.673 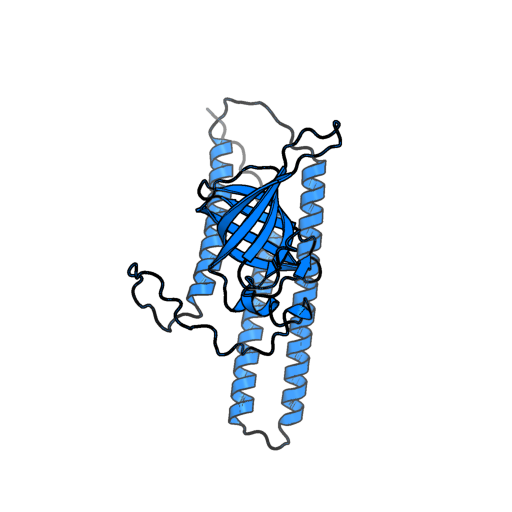1.00 81.75 264 ASN A O 1
ATOM 2086 N N . PRO A 1 265 ? -25.955 -24.767 -7.151 1.00 74.75 265 PRO A N 1
ATOM 2087 C CA . PRO A 1 265 ? -25.840 -25.010 -5.725 1.00 74.75 265 PRO A CA 1
ATOM 2088 C C . PRO A 1 265 ? -26.292 -26.448 -5.416 1.00 74.75 265 PRO A C 1
ATOM 2090 O O . PRO A 1 265 ? -27.308 -26.902 -5.955 1.00 74.75 265 PRO A O 1
ATOM 2093 N N . PRO A 1 266 ? -25.552 -27.196 -4.578 1.00 72.75 266 PRO A N 1
ATOM 2094 C CA . PRO A 1 266 ? -25.924 -28.558 -4.227 1.00 72.75 266 PRO A CA 1
ATOM 2095 C C . PRO A 1 266 ? -27.330 -28.565 -3.626 1.00 72.75 266 PRO A C 1
ATOM 2097 O O . PRO A 1 266 ? -27.625 -27.811 -2.698 1.00 72.75 266 PRO A O 1
ATOM 2100 N N . ASN A 1 267 ? -28.198 -29.413 -4.184 1.00 82.00 267 ASN A N 1
ATOM 2101 C CA . ASN A 1 267 ? -29.590 -29.532 -3.765 1.00 82.00 267 ASN A CA 1
ATOM 2102 C C . ASN A 1 267 ? -29.619 -29.813 -2.249 1.00 82.00 267 ASN A C 1
ATOM 2104 O O . ASN A 1 267 ? -28.963 -30.772 -1.819 1.00 82.00 267 ASN A O 1
ATOM 2108 N N . PRO A 1 268 ? -30.294 -28.987 -1.427 1.00 76.19 268 PRO A N 1
ATOM 2109 C CA . PRO A 1 268 ? -30.273 -29.157 0.017 1.00 76.19 268 PRO A CA 1
ATOM 2110 C C . PRO A 1 268 ? -30.721 -30.572 0.375 1.00 76.19 268 PRO A C 1
ATOM 2112 O O . PRO A 1 268 ? -31.739 -31.066 -0.116 1.00 76.19 268 PRO A O 1
ATOM 2115 N N . ALA A 1 269 ? -29.926 -31.243 1.212 1.00 80.75 269 ALA A N 1
ATOM 2116 C CA . ALA A 1 269 ? -30.240 -32.591 1.655 1.00 80.75 269 ALA A CA 1
ATOM 2117 C C . ALA A 1 269 ? -31.649 -32.608 2.278 1.00 80.75 269 ALA A C 1
ATOM 2119 O O . ALA A 1 269 ? -31.978 -31.703 3.053 1.00 80.75 269 ALA A O 1
ATOM 2120 N N . PRO A 1 270 ? -32.484 -33.614 1.960 1.00 82.75 270 PRO A N 1
ATOM 2121 C CA . PRO A 1 270 ? -33.838 -33.675 2.483 1.00 82.75 270 PRO A CA 1
ATOM 2122 C C . PRO A 1 270 ? -33.802 -33.673 4.018 1.00 82.75 270 PRO A C 1
ATOM 2124 O O . PRO A 1 270 ? -32.944 -34.341 4.612 1.00 82.75 270 PRO A O 1
ATOM 2127 N N . PRO A 1 271 ? -34.708 -32.929 4.678 1.00 77.25 271 PRO A N 1
ATOM 2128 C CA . PRO A 1 271 ? -34.713 -32.817 6.127 1.00 77.25 271 PRO A CA 1
ATOM 2129 C C . PRO A 1 271 ? -34.841 -34.209 6.750 1.00 77.25 271 PRO A C 1
ATOM 2131 O O . PRO A 1 271 ? -35.747 -34.980 6.419 1.00 77.25 271 PRO A O 1
ATOM 2134 N N . LYS A 1 272 ? -33.913 -34.550 7.652 1.00 79.25 272 LYS A N 1
ATOM 2135 C CA . LYS A 1 272 ? -33.995 -35.790 8.427 1.00 79.25 272 LYS A CA 1
ATOM 2136 C C . LYS A 1 272 ? -35.270 -35.738 9.265 1.00 79.25 272 LYS A C 1
ATOM 2138 O O . LYS A 1 272 ? -35.416 -34.852 10.103 1.00 79.25 272 LYS A O 1
ATOM 2143 N N . LYS A 1 273 ? -36.185 -36.686 9.037 1.00 71.31 273 LYS A N 1
ATOM 2144 C CA . LYS A 1 273 ? -37.353 -36.889 9.900 1.00 71.31 273 LYS A CA 1
ATOM 2145 C C . LYS A 1 273 ? -36.849 -37.165 11.314 1.00 71.31 273 LYS A C 1
ATOM 2147 O O . LYS A 1 273 ? -36.180 -38.170 11.538 1.00 71.31 273 LYS A O 1
ATOM 2152 N N . VAL A 1 274 ? -37.129 -36.246 12.230 1.00 76.75 274 VAL A N 1
ATOM 2153 C CA . VAL A 1 274 ? -36.925 -36.458 13.662 1.00 76.75 274 VAL A CA 1
ATOM 2154 C C . VAL A 1 274 ? -38.082 -37.341 14.131 1.00 76.75 274 VAL A C 1
ATOM 2156 O O . VAL A 1 274 ? -39.240 -36.947 14.002 1.00 76.75 274 VAL A O 1
ATOM 2159 N N . THR A 1 275 ? -37.757 -38.555 14.569 1.00 79.44 275 THR A N 1
ATOM 2160 C CA . THR A 1 275 ? -38.659 -39.515 15.234 1.00 79.44 275 THR A CA 1
ATOM 2161 C C . THR A 1 275 ? -38.422 -39.502 16.725 1.00 79.44 275 THR A C 1
ATOM 2163 O O . THR A 1 275 ? -37.229 -39.423 17.100 1.00 79.44 275 THR A O 1
#

Mean predicted aligned error: 18.05 Å

Sequence (275 aa):
MTSDNWSEKRQFARACFDWPVTLISSKGSTIHGQVMDISRGGTLVHIETKLKINEEVKLAIEIPDFDDAILAVGEVKRINRVLNLDEQKSSDSYELGISFTEISAEDCRYFSGNLAPEWQDPVTWNEWPEKMDMPAQTIEKVSSQNKSLKWAIGVICLAGLVLIATLFFQSLSKNPAVAVEKEVPQDELRILSDRMSSKIESMRESYQQQAAAITEIEKRLARMEDGSISETKIDEIRTLLEALSVELKQIKTNLTEQQAAISNPPNPAPPKKVT

Radius of gyration: 25.94 Å; Cα contacts (8 Å, |Δi|>4): 265; chains: 1; bounding box: 61×75×60 Å

pLDDT: mean 76.4, std 17.77, range [34.06, 98.56]

Solvent-accessible surface area (backbone atoms only — not comparable to full-atom values): 16439 Å² total; per-residue (Å²): 136,81,81,77,69,73,73,81,78,60,93,61,56,68,44,76,43,88,31,50,27,41,35,33,40,82,86,68,50,78,44,66,35,32,33,51,30,41,35,87,58,26,36,33,32,40,28,64,70,90,78,56,79,72,39,50,33,39,40,41,36,43,39,83,95,70,81,45,63,43,52,35,33,26,31,27,74,40,78,44,79,49,79,66,85,57,85,86,55,84,69,60,30,32,40,34,35,30,36,52,77,42,65,46,76,72,50,54,55,59,56,63,24,84,79,38,68,74,41,58,59,87,78,51,89,82,69,60,62,98,61,72,85,64,82,85,72,91,72,80,89,82,78,92,82,63,82,65,54,62,55,51,52,54,53,50,52,52,52,48,51,53,50,50,52,52,50,52,56,53,56,68,73,71,59,94,80,72,90,72,83,73,76,72,56,68,64,60,58,49,55,51,50,51,53,51,51,52,51,51,50,54,51,50,52,54,51,52,52,52,54,50,52,52,53,51,49,53,58,50,51,68,67,43,75,85,56,98,65,60,66,70,60,55,52,51,52,51,52,53,51,51,54,50,51,52,51,53,53,52,52,52,49,54,54,51,52,54,51,49,52,67,76,54,65,78,76,78,76,78,81,78,81,85,128

Secondary structure (DSSP, 8-state):
-----GGGG-SS-EE----EEEEEETT--EEEEEEEEEETTEEEEEESSPPPTT-EEEEEEEEGGGTEEEEEEEEEEEEEEE----TT----EEEEEEEEEEE-HHHHGGGGTTS-GGG---S-GGGS-S-------------S--SHHHHHHHHHHHHHHHHHHHHHHHHHTS-TT--------HHHHHHHHHHHHHHHHHHHHHHHHHHHHHHHHHHHHHHHTTSSS-HHHHHHHHHHHHHHHHHHHHHHHHHHHHHHHHHSPPPPPPPP---

Foldseek 3Di:
DDPPPPVPPDPWDKDADQWKKWKQWPVRDIWIWTWGIDTLFWTKTKGLDDDDAQTKIWMWTADVVPRGTWTFIWGFHDKDWDDDPPPPDPRTMIITTITTPDGDPVSSVCLCCPVPVRSVDVPDPPPPPPDPPDPDDDDDDPPDDDPPVVVVVVVVVVVVVVVVVVVVVVVVVPDPDDPPPPPPPVVVVVVVVVVVVVVLVVVVVVLVVVVVVLVVVVVVLVVCPVDDDPPVVSVVVVVVSVVVVVVSVVVVVVSVVVVVCVVDPPDPDPDDDDD

Nearest PDB structures (foldseek):
  5vx6-assembly1_A  TM=7.885E-01  e=6.704E-06  Bacillus subtilis subsp. subtilis str. 168
  9fnn-assembly1_A  TM=8.360E-01  e=1.142E-04  Escherichia coli
  4xrn-assembly2_B  TM=7.109E-01  e=8.853E-06  Pseudomonas aeruginosa PAO1
  9fp0-assembly1_A  TM=7.137E-01  e=3.472E-04  Escherichia coli
  9fmv-assembly1_A  TM=7.532E-01  e=1.116E-03  Escherichia coli